Protein AF-A0A9E4DCR0-F1 (afdb_monomer)

Solvent-accessible surface area (backbone atoms only — not comparable to full-atom values): 11130 Å² total; per-residue (Å²): 108,74,69,53,56,58,44,36,43,51,36,54,47,53,45,61,74,48,55,94,48,76,56,38,44,81,80,61,53,73,69,43,69,50,67,50,37,54,48,69,63,32,38,56,66,56,48,51,54,53,55,66,67,37,61,77,51,40,80,82,61,52,89,52,90,54,54,65,38,50,84,73,68,39,53,79,90,33,20,63,41,30,42,26,55,67,48,41,76,75,50,41,88,43,22,62,18,63,84,35,18,71,53,14,17,38,61,34,41,76,52,12,44,76,76,74,32,94,42,26,34,48,52,72,66,55,56,53,48,52,52,51,51,52,53,33,56,64,43,31,94,66,27,43,69,77,45,76,52,74,48,81,71,47,67,57,40,53,72,40,34,42,39,35,41,36,31,28,72,41,77,48,70,49,99,86,71,42,44,31,38,31,29,50,33,43,30,23,41,87,87,65,51,66,25,33,41,33,45,38,32,35,35,29,42,71,131

Structure (mmCIF, N/CA/C/O backbone):
data_AF-A0A9E4DCR0-F1
#
_entry.id   AF-A0A9E4DCR0-F1
#
loop_
_atom_site.group_PDB
_atom_site.id
_atom_site.type_symbol
_atom_site.label_atom_id
_atom_site.label_alt_id
_atom_site.label_comp_id
_atom_site.label_asym_id
_atom_site.label_entity_id
_atom_site.label_seq_id
_atom_site.pdbx_PDB_ins_code
_atom_site.Cartn_x
_atom_site.Cartn_y
_atom_site.Cartn_z
_atom_site.occupancy
_atom_site.B_iso_or_equiv
_atom_site.auth_seq_id
_atom_site.auth_comp_id
_atom_site.auth_asym_id
_atom_site.auth_atom_id
_atom_site.pdbx_PDB_model_num
ATOM 1 N N . LEU A 1 1 ? -11.503 13.297 -11.893 1.00 80.00 1 LEU A N 1
ATOM 2 C CA . LEU A 1 1 ? -10.451 13.925 -11.050 1.00 80.00 1 LEU A CA 1
ATOM 3 C C . LEU A 1 1 ? -11.037 14.633 -9.831 1.00 80.00 1 LEU A C 1
ATOM 5 O O . LEU A 1 1 ? -10.714 14.218 -8.734 1.00 80.00 1 LEU A O 1
ATOM 9 N N . LYS A 1 2 ? -11.931 15.622 -9.984 1.00 85.81 2 LYS A N 1
ATOM 10 C CA . LYS A 1 2 ? -12.511 16.373 -8.847 1.00 85.81 2 LYS A CA 1
ATOM 11 C C . LYS A 1 2 ? -13.186 15.484 -7.785 1.00 85.81 2 LYS A C 1
ATOM 13 O O . LYS A 1 2 ? -12.949 15.666 -6.602 1.00 85.81 2 LYS A O 1
ATOM 18 N 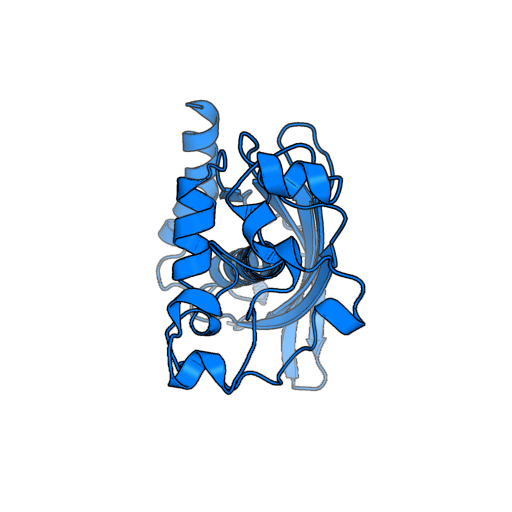N . GLU A 1 3 ? -13.934 14.469 -8.217 1.00 86.19 3 GLU A N 1
ATOM 19 C CA . GLU A 1 3 ? -14.540 13.469 -7.320 1.00 86.19 3 GLU A CA 1
ATOM 20 C C . GLU A 1 3 ? -13.507 12.610 -6.573 1.00 86.19 3 GLU A C 1
ATOM 22 O O . GLU A 1 3 ? -13.748 12.205 -5.439 1.00 86.19 3 GLU A O 1
ATOM 27 N N . LEU A 1 4 ? -12.342 12.343 -7.181 1.00 89.44 4 LEU A N 1
ATOM 28 C CA . LEU A 1 4 ? -11.274 11.591 -6.516 1.00 89.44 4 LEU A CA 1
ATOM 29 C C . LEU A 1 4 ? -10.667 12.404 -5.376 1.00 89.44 4 LEU A C 1
ATOM 31 O O . LEU A 1 4 ? -10.362 11.830 -4.341 1.00 89.44 4 LEU A O 1
ATOM 35 N N . GLU A 1 5 ? -10.523 13.720 -5.542 1.00 90.06 5 GLU A N 1
ATOM 36 C CA . GLU A 1 5 ? -10.000 14.589 -4.481 1.00 90.06 5 GLU A CA 1
ATOM 37 C C . GLU A 1 5 ? -10.910 14.590 -3.248 1.00 90.06 5 GLU A C 1
ATOM 39 O O . GLU A 1 5 ? -10.422 14.482 -2.126 1.00 90.06 5 GLU A O 1
ATOM 44 N N . SER A 1 6 ? -12.233 14.602 -3.441 1.00 89.81 6 SER A N 1
ATOM 45 C CA . SER A 1 6 ? -13.181 14.450 -2.331 1.00 89.81 6 SER A CA 1
ATOM 46 C C . SER A 1 6 ? -13.027 13.100 -1.624 1.00 89.81 6 SER A C 1
ATOM 48 O O . SER A 1 6 ? -12.926 13.075 -0.401 1.00 89.81 6 SER A O 1
ATOM 50 N N . LYS A 1 7 ? -12.920 11.995 -2.375 1.00 89.62 7 LYS A N 1
ATOM 51 C CA . LYS A 1 7 ? -12.734 10.651 -1.796 1.00 89.62 7 LYS A CA 1
ATOM 52 C C . LYS A 1 7 ? -11.402 10.496 -1.063 1.00 89.62 7 LYS A C 1
ATOM 54 O O . LYS A 1 7 ? -11.350 9.892 -0.001 1.00 89.62 7 LYS A O 1
ATOM 59 N N . LYS A 1 8 ? -10.313 11.064 -1.593 1.00 93.81 8 LYS A N 1
ATOM 60 C CA . LYS A 1 8 ? -9.005 11.076 -0.913 1.00 93.81 8 LYS A CA 1
ATOM 61 C C . LYS A 1 8 ? -9.093 11.725 0.463 1.00 93.81 8 LYS A C 1
ATOM 63 O O . LYS A 1 8 ? -8.440 11.268 1.399 1.00 93.81 8 LYS A O 1
ATOM 68 N N . TYR A 1 9 ? -9.892 12.783 0.575 1.00 94.62 9 TYR A N 1
ATOM 69 C CA . TYR A 1 9 ? -10.048 13.501 1.827 1.00 94.62 9 TYR A CA 1
ATOM 70 C C . TYR A 1 9 ? -10.807 12.700 2.891 1.00 94.62 9 TYR A C 1
ATOM 72 O O . TYR A 1 9 ? -10.563 12.935 4.064 1.00 94.62 9 TYR A O 1
ATOM 80 N N . GLU A 1 10 ? -11.658 11.729 2.542 1.00 92.94 10 GLU A N 1
ATOM 81 C CA . GLU A 1 10 ? -12.426 10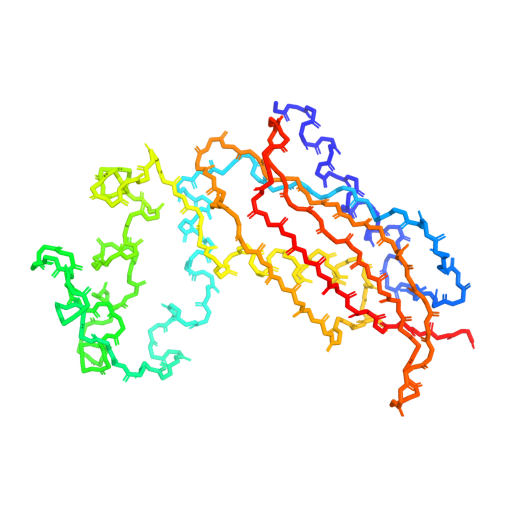.944 3.528 1.00 92.94 10 GLU A CA 1
ATOM 82 C C . GLU A 1 10 ? -11.517 10.209 4.523 1.00 92.94 10 GLU A C 1
ATOM 84 O O . GLU A 1 10 ? -11.689 10.329 5.737 1.00 92.94 10 GLU A O 1
ATOM 89 N N . TYR A 1 11 ? -10.493 9.516 4.022 1.00 96.75 11 TYR A N 1
ATOM 90 C CA . TYR A 1 11 ? -9.523 8.829 4.875 1.00 96.75 11 TYR A CA 1
ATOM 91 C C . TYR A 1 11 ? -8.690 9.810 5.719 1.00 96.75 11 TYR A C 1
ATOM 93 O O . TYR A 1 11 ? -8.452 9.579 6.901 1.00 96.75 11 TYR A O 1
ATOM 101 N N . ILE A 1 12 ? -8.286 10.942 5.132 1.00 96.06 12 ILE A N 1
ATOM 102 C CA . ILE A 1 12 ? -7.530 11.996 5.830 1.00 96.06 12 ILE A CA 1
ATOM 103 C C . ILE A 1 12 ? -8.375 12.635 6.935 1.00 96.06 12 ILE A C 1
ATOM 105 O O . ILE A 1 12 ? -7.894 12.880 8.039 1.00 96.06 12 ILE A O 1
ATOM 109 N N . LYS A 1 13 ? -9.653 12.874 6.653 1.00 96.75 13 LYS A N 1
ATOM 110 C CA . LYS A 1 13 ? -10.613 13.444 7.587 1.00 96.75 13 LYS A CA 1
ATOM 111 C C . LYS A 1 13 ? -10.809 12.536 8.799 1.00 96.75 13 LYS A C 1
ATOM 113 O O . LYS A 1 13 ? -10.760 13.048 9.909 1.00 96.75 13 LYS A O 1
ATOM 118 N N . MET A 1 14 ? -10.925 11.219 8.606 1.00 96.44 14 MET A N 1
ATOM 119 C CA . MET A 1 14 ? -10.981 10.262 9.720 1.00 96.44 14 MET A CA 1
ATOM 120 C C . MET A 1 14 ? -9.753 10.376 10.634 1.00 96.44 14 MET A C 1
ATOM 122 O O . MET A 1 14 ? -9.905 10.395 11.855 1.00 96.44 14 MET A O 1
ATOM 126 N N . MET A 1 15 ? -8.550 10.523 10.066 1.00 95.69 15 MET A N 1
ATOM 127 C CA . MET A 1 15 ? -7.340 10.728 10.873 1.00 95.69 15 MET A CA 1
ATOM 128 C C . MET A 1 15 ? -7.395 12.047 11.658 1.00 95.69 15 MET A C 1
ATOM 130 O O . MET A 1 15 ? -7.036 12.074 12.830 1.00 95.69 15 MET A O 1
ATOM 134 N N . HIS A 1 16 ? -7.888 13.136 11.057 1.00 96.88 16 HIS A N 1
ATOM 135 C CA . HIS A 1 16 ? -8.067 14.410 11.763 1.00 96.88 16 HIS A CA 1
ATOM 136 C C . HIS A 1 16 ? -9.123 14.349 12.872 1.00 96.88 16 HIS A C 1
ATOM 138 O O . HIS A 1 16 ? -8.930 14.957 13.920 1.00 96.88 16 HIS A O 1
ATOM 144 N N . GLU A 1 17 ? -10.230 13.645 12.641 1.00 97.50 17 GLU A N 1
ATOM 145 C CA . GLU A 1 17 ? -11.309 13.484 13.618 1.00 97.50 17 GLU A CA 1
ATOM 146 C C . GLU A 1 17 ? -10.866 12.638 14.816 1.00 97.50 17 GLU A C 1
ATOM 148 O O . GLU A 1 17 ? -11.218 12.963 15.949 1.00 97.50 17 GLU A O 1
ATOM 153 N N . LEU A 1 18 ? -10.054 11.598 14.587 1.00 96.94 18 LEU A N 1
ATOM 154 C CA . LEU A 1 18 ? -9.411 10.848 15.667 1.00 96.94 18 LEU A CA 1
ATOM 155 C C . LEU A 1 18 ? -8.347 11.696 16.386 1.00 96.94 18 LEU A C 1
ATOM 157 O O . LEU A 1 18 ? -8.221 11.626 17.611 1.00 96.94 18 LEU A O 1
ATOM 161 N N . GLY A 1 19 ? -7.580 12.490 15.633 1.00 96.44 19 GLY A N 1
ATOM 162 C CA . GLY A 1 19 ? -6.432 13.241 16.134 1.00 96.44 19 GLY A CA 1
ATOM 163 C C . GLY A 1 19 ? -5.405 12.314 16.792 1.00 96.44 19 GLY A C 1
ATOM 164 O O . GLY A 1 19 ? -5.122 11.231 16.291 1.00 96.44 19 GLY A O 1
ATOM 165 N N . HIS A 1 20 ? -4.902 12.714 17.962 1.00 96.69 20 HIS A N 1
ATOM 166 C CA . HIS A 1 20 ? -4.055 11.872 18.825 1.00 96.69 20 HIS A CA 1
ATOM 167 C C . HIS A 1 20 ? -4.874 10.984 19.783 1.00 96.69 20 HIS A C 1
ATOM 169 O O . HIS A 1 20 ? -4.353 10.457 20.771 1.00 96.69 20 HIS A O 1
ATOM 175 N N . GLY A 1 21 ? -6.186 10.877 19.551 1.00 97.50 21 GLY A N 1
ATOM 176 C CA . GLY A 1 21 ? -7.091 10.053 20.334 1.00 97.50 21 GLY A CA 1
ATOM 177 C C . GLY A 1 21 ? -6.829 8.559 20.151 1.00 97.50 21 GLY A C 1
ATOM 178 O O . GLY A 1 21 ? -6.189 8.110 19.201 1.00 97.50 21 GLY A O 1
ATOM 179 N N . LYS A 1 22 ? -7.355 7.765 21.084 1.00 97.94 22 LYS A N 1
ATOM 180 C CA . LYS A 1 22 ? -7.292 6.303 21.026 1.00 97.94 22 LYS A CA 1
ATOM 181 C C . LYS A 1 22 ? -8.528 5.772 20.321 1.00 97.94 22 LYS A C 1
ATOM 183 O O . LYS A 1 22 ? -9.645 6.111 20.708 1.00 97.94 22 LYS A O 1
ATOM 188 N N . ARG A 1 23 ? -8.332 4.883 19.351 1.00 97.44 23 ARG A N 1
ATOM 189 C CA . ARG A 1 23 ? -9.402 3.993 18.906 1.00 97.44 23 ARG A CA 1
ATOM 190 C C . ARG A 1 23 ? -9.404 2.775 19.801 1.00 97.44 23 ARG A C 1
ATOM 192 O O . ARG A 1 23 ? -8.476 1.976 19.743 1.00 97.44 23 ARG A O 1
ATOM 199 N N . TYR A 1 24 ? -10.426 2.666 20.633 1.00 98.31 24 TYR A N 1
ATOM 200 C CA . TYR A 1 24 ? -10.533 1.550 21.552 1.00 98.31 24 TYR A CA 1
ATOM 201 C C . TYR A 1 24 ? -11.046 0.312 20.834 1.00 98.31 24 TYR A C 1
ATOM 203 O O . TYR A 1 24 ? -12.002 0.385 20.064 1.00 98.31 24 TYR A O 1
ATOM 211 N N . TRP A 1 25 ? -10.432 -0.830 21.130 1.00 98.62 25 TRP A N 1
ATOM 212 C CA . TRP A 1 25 ? -10.899 -2.139 20.701 1.00 98.62 25 TRP A CA 1
ATOM 213 C C . TRP A 1 25 ? -12.373 -2.311 21.056 1.00 98.62 25 TRP A C 1
ATOM 215 O O . TRP A 1 25 ? -13.144 -2.737 20.208 1.00 98.62 25 TRP A O 1
ATOM 225 N N . ASP A 1 26 ? -12.789 -1.900 22.257 1.00 98.00 26 ASP A N 1
ATOM 226 C CA . ASP A 1 26 ? -14.166 -1.977 22.765 1.00 98.00 26 ASP A CA 1
ATOM 227 C C . ASP A 1 26 ? -15.208 -1.330 21.840 1.00 98.00 26 ASP A C 1
ATOM 229 O O . ASP A 1 26 ? -16.312 -1.855 21.719 1.00 98.00 26 ASP A O 1
ATOM 233 N N . ASP A 1 27 ? -14.833 -0.256 21.139 1.00 97.25 27 ASP A N 1
ATOM 234 C CA . ASP A 1 27 ? -15.737 0.540 20.303 1.00 97.25 27 ASP A CA 1
ATOM 235 C C . ASP A 1 27 ? -15.845 0.004 18.856 1.00 97.25 27 ASP A C 1
ATOM 237 O O . ASP A 1 27 ? -16.693 0.464 18.093 1.00 97.25 27 ASP A 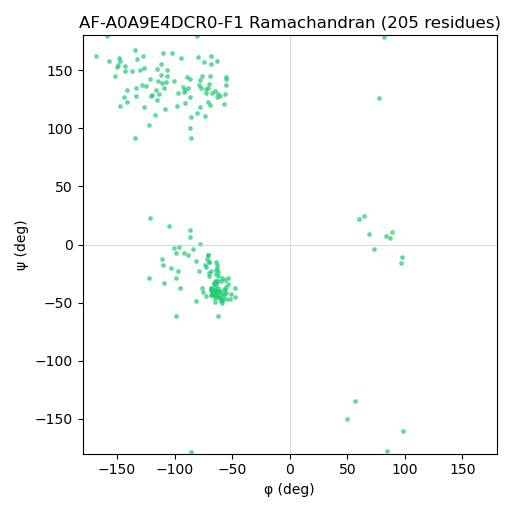O 1
ATOM 241 N N . VAL A 1 28 ? -15.002 -0.964 18.469 1.00 98.06 28 VAL A N 1
ATOM 242 C CA . VAL A 1 28 ? -14.985 -1.570 17.124 1.00 98.06 28 VAL A CA 1
ATOM 243 C C . VAL A 1 28 ? -15.862 -2.820 17.070 1.00 98.06 28 VAL A C 1
ATOM 245 O O . VAL A 1 28 ? -15.767 -3.695 17.938 1.00 98.06 28 VAL A O 1
ATOM 248 N N . ASN A 1 29 ? -16.659 -2.951 16.011 1.00 98.38 29 ASN A N 1
ATOM 249 C CA . ASN A 1 29 ? -17.561 -4.075 15.779 1.00 98.38 29 ASN A CA 1
ATOM 250 C C . ASN A 1 29 ? -17.163 -4.883 14.538 1.00 98.38 29 ASN A C 1
ATOM 252 O O . ASN A 1 29 ? -16.608 -4.367 13.569 1.00 98.38 29 ASN A O 1
ATOM 256 N N . ILE A 1 30 ? -17.487 -6.178 14.553 1.00 98.75 30 ILE A N 1
ATOM 257 C CA . ILE A 1 30 ? -17.419 -7.008 13.345 1.00 98.75 30 ILE A CA 1
ATOM 258 C C . ILE A 1 30 ? -18.448 -6.476 12.342 1.00 98.75 30 ILE A C 1
ATOM 260 O O . ILE A 1 30 ? -19.607 -6.262 12.693 1.00 98.75 30 ILE A O 1
ATOM 264 N N . GLY A 1 31 ? -18.020 -6.289 11.097 1.00 98.69 31 GLY A N 1
ATOM 265 C CA . GLY A 1 31 ? -18.792 -5.670 10.024 1.00 98.69 31 GLY A CA 1
ATOM 266 C C . GLY A 1 31 ? -18.482 -4.189 9.807 1.00 98.69 31 GLY A C 1
ATOM 267 O O . GLY A 1 31 ? -18.896 -3.655 8.781 1.00 98.69 31 GLY A O 1
ATOM 268 N N . ASP A 1 32 ? -17.733 -3.538 10.705 1.00 98.62 32 ASP A N 1
ATOM 269 C CA . ASP A 1 32 ? -17.329 -2.144 10.510 1.00 98.62 32 ASP A CA 1
ATOM 270 C C . ASP A 1 32 ? -16.451 -2.006 9.260 1.00 98.62 32 ASP A C 1
ATOM 272 O O . ASP A 1 32 ? -15.461 -2.723 9.078 1.00 98.62 32 ASP A O 1
ATOM 276 N N . GLU A 1 33 ? -16.806 -1.056 8.398 1.00 98.25 33 GLU A N 1
ATOM 277 C CA . GLU A 1 33 ? -16.033 -0.709 7.210 1.00 98.25 33 GLU A CA 1
ATOM 278 C C . GLU A 1 33 ? -15.029 0.400 7.534 1.00 98.25 33 GLU A C 1
ATOM 280 O O . GLU A 1 33 ? -15.358 1.430 8.130 1.00 98.25 33 GLU A O 1
ATOM 285 N N . LEU A 1 34 ? -13.782 0.210 7.109 1.00 97.56 34 LEU A N 1
ATOM 286 C CA . LEU A 1 34 ? -12.768 1.253 7.168 1.00 97.56 34 LEU A CA 1
ATOM 287 C C . LEU A 1 34 ? -13.021 2.271 6.041 1.00 97.56 34 LEU A C 1
ATOM 289 O O . LEU A 1 34 ? -13.394 1.871 4.933 1.00 97.56 34 LEU A O 1
ATOM 293 N N . PRO A 1 35 ? -12.758 3.577 6.258 1.00 96.50 35 PRO A N 1
ATOM 294 C CA . PRO A 1 35 ? -12.911 4.580 5.209 1.00 96.50 35 PRO A CA 1
ATOM 295 C C . PRO A 1 35 ? -12.109 4.228 3.958 1.00 96.50 35 PRO A C 1
ATOM 297 O O . PRO A 1 35 ? -10.986 3.718 4.042 1.00 96.50 35 PRO A O 1
ATOM 300 N N . VAL A 1 36 ? -12.659 4.539 2.787 1.00 96.94 36 VAL A N 1
ATOM 301 C CA . VAL A 1 36 ? -11.975 4.293 1.517 1.00 96.94 36 VAL A CA 1
ATOM 302 C C . VAL A 1 36 ? -10.765 5.212 1.411 1.00 96.94 36 VAL A C 1
ATOM 304 O O . VAL A 1 36 ? -10.877 6.427 1.569 1.00 96.94 36 VAL A O 1
ATOM 307 N N . ARG A 1 37 ? -9.602 4.651 1.073 1.00 97.69 37 ARG A N 1
ATOM 308 C CA . ARG A 1 37 ? -8.423 5.445 0.715 1.00 97.69 37 ARG A CA 1
ATOM 309 C C . ARG A 1 37 ? -8.128 5.317 -0.767 1.00 97.69 37 ARG A C 1
ATOM 311 O O . ARG A 1 37 ? -8.119 4.219 -1.320 1.00 97.69 37 ARG A O 1
ATOM 318 N N . VAL A 1 38 ? -7.849 6.452 -1.398 1.00 97.56 38 VAL A N 1
ATOM 319 C CA . VAL A 1 38 ? -7.519 6.531 -2.823 1.00 97.56 38 VAL A CA 1
ATOM 320 C C . VAL A 1 38 ? -6.090 7.037 -3.001 1.00 97.56 38 VAL A C 1
ATOM 322 O O . VAL A 1 38 ? -5.709 8.035 -2.392 1.00 97.56 38 VAL A O 1
ATOM 325 N N . ILE A 1 39 ? -5.306 6.379 -3.854 1.00 95.75 39 ILE A N 1
ATOM 326 C CA . ILE A 1 39 ? -3.973 6.833 -4.285 1.00 95.75 39 ILE A CA 1
ATOM 327 C C . ILE A 1 39 ? -3.977 6.985 -5.809 1.00 95.75 39 ILE A C 1
ATOM 329 O O . ILE A 1 39 ? -4.604 6.204 -6.523 1.00 95.75 39 ILE A O 1
ATOM 333 N N . GLY A 1 40 ? -3.285 8.008 -6.309 1.00 93.81 40 GLY A N 1
ATOM 334 C CA . GLY A 1 40 ? -3.200 8.317 -7.735 1.00 93.81 40 GLY A CA 1
ATOM 335 C C . GLY A 1 40 ? -4.172 9.422 -8.194 1.00 93.81 40 GLY A C 1
ATOM 336 O O . GLY A 1 40 ? -4.629 10.215 -7.367 1.00 93.81 40 GLY A O 1
ATOM 337 N N . PRO A 1 41 ? -4.492 9.529 -9.498 1.00 95.81 41 PRO A N 1
ATOM 338 C CA . PRO A 1 41 ? -4.032 8.644 -10.563 1.00 95.81 41 PRO A CA 1
ATOM 339 C C . PRO A 1 41 ? -2.509 8.547 -10.635 1.00 95.81 41 PRO A C 1
ATOM 341 O O . PRO A 1 41 ? -1.808 9.547 -10.474 1.00 95.81 41 PRO A O 1
ATOM 344 N N . HIS A 1 42 ? -2.001 7.336 -10.827 1.00 96.38 42 HIS A N 1
ATOM 345 C CA . HIS A 1 42 ? -0.570 7.070 -10.847 1.00 96.38 42 HIS A CA 1
ATOM 346 C C . HIS A 1 42 ? 0.065 7.678 -12.089 1.00 96.38 42 HIS A C 1
ATOM 348 O O . HIS A 1 42 ? -0.505 7.673 -13.179 1.00 96.38 42 HIS A O 1
ATOM 354 N N . SER A 1 43 ? 1.284 8.163 -11.949 1.00 96.44 43 SER A N 1
ATOM 355 C CA . SER A 1 43 ? 2.098 8.678 -13.041 1.00 96.44 43 SER A CA 1
ATOM 356 C C . SER A 1 43 ? 3.510 8.122 -12.920 1.00 96.44 43 SER A C 1
ATOM 358 O O . SER A 1 43 ? 3.890 7.599 -11.876 1.00 96.44 43 SER A O 1
ATOM 360 N N . ILE A 1 44 ? 4.317 8.271 -13.969 1.00 95.88 44 ILE A N 1
ATOM 361 C CA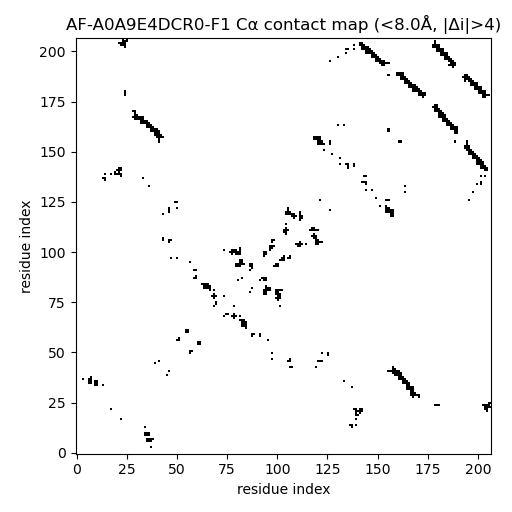 . ILE A 1 44 ? 5.746 7.942 -13.881 1.00 95.88 44 ILE A CA 1
ATOM 362 C C . ILE A 1 44 ? 6.393 8.736 -12.736 1.00 95.88 44 ILE A C 1
ATOM 364 O O . ILE A 1 44 ? 7.179 8.179 -11.981 1.00 95.88 44 ILE A O 1
ATOM 368 N N . ALA A 1 45 ? 6.000 10.002 -12.548 1.00 95.94 45 ALA A N 1
ATOM 369 C CA . ALA A 1 45 ? 6.500 10.832 -11.458 1.00 95.94 45 ALA A CA 1
ATOM 370 C C . ALA A 1 45 ? 6.111 10.287 -10.075 1.00 95.94 45 ALA A C 1
ATOM 372 O O . ALA A 1 45 ? 6.959 10.243 -9.193 1.00 95.94 45 ALA A O 1
ATOM 373 N N . SER A 1 46 ? 4.865 9.840 -9.871 1.00 94.69 46 SER A N 1
ATOM 374 C CA . SER A 1 46 ? 4.464 9.284 -8.570 1.00 94.69 46 SER A CA 1
ATOM 375 C C . SER A 1 46 ? 5.204 7.984 -8.258 1.00 94.69 46 SER A C 1
ATOM 377 O O . SER A 1 46 ? 5.698 7.827 -7.148 1.00 94.69 46 SER A O 1
ATOM 379 N N . LEU A 1 47 ? 5.338 7.091 -9.245 1.00 94.56 47 LEU A N 1
ATOM 380 C CA . LEU A 1 47 ? 6.043 5.819 -9.073 1.00 94.56 47 LEU A CA 1
ATOM 381 C C . LEU A 1 47 ? 7.553 6.015 -8.871 1.00 94.56 47 LEU A C 1
ATOM 383 O O . LEU A 1 47 ? 8.148 5.334 -8.042 1.00 94.56 47 LEU A O 1
ATOM 387 N N . ALA A 1 48 ? 8.169 6.963 -9.583 1.00 94.31 48 ALA A N 1
ATOM 388 C CA . ALA A 1 48 ? 9.580 7.301 -9.404 1.00 94.31 48 ALA A CA 1
ATOM 389 C C . ALA A 1 48 ? 9.851 7.900 -8.017 1.00 94.31 48 ALA A C 1
ATOM 391 O O . ALA A 1 48 ? 10.795 7.482 -7.349 1.00 94.31 48 ALA A O 1
ATOM 392 N N . THR A 1 49 ? 9.017 8.849 -7.572 1.00 93.44 49 THR A N 1
ATOM 393 C CA . THR A 1 49 ? 9.125 9.451 -6.234 1.00 93.44 49 THR A CA 1
ATOM 394 C C . THR A 1 49 ? 9.022 8.388 -5.149 1.00 93.44 49 THR A C 1
ATOM 396 O O . THR A 1 49 ? 9.814 8.387 -4.213 1.00 93.44 49 THR A O 1
ATOM 399 N N . GLU A 1 50 ? 8.078 7.462 -5.286 1.00 91.88 50 GLU A N 1
ATOM 400 C CA . GLU A 1 50 ? 7.901 6.396 -4.311 1.00 91.88 50 GLU A CA 1
ATOM 401 C C . GLU A 1 50 ? 9.065 5.405 -4.300 1.00 91.88 50 GLU A C 1
ATOM 403 O O . GLU A 1 50 ? 9.563 5.070 -3.228 1.00 91.88 50 GLU A O 1
ATOM 408 N N . TRP A 1 51 ? 9.557 4.990 -5.472 1.00 91.88 51 TRP A N 1
ATOM 409 C CA . TRP A 1 51 ? 10.734 4.126 -5.554 1.00 91.88 51 TRP A CA 1
ATOM 410 C C . TRP A 1 51 ? 11.927 4.734 -4.819 1.00 91.88 51 TRP A C 1
ATOM 412 O O . TRP A 1 51 ? 12.552 4.075 -3.996 1.00 91.88 51 TRP A O 1
ATOM 422 N N . ARG A 1 52 ? 12.185 6.024 -5.058 1.00 90.81 52 ARG A N 1
ATOM 423 C CA . ARG A 1 52 ? 13.294 6.770 -4.449 1.00 90.81 52 ARG A CA 1
ATOM 424 C C . ARG A 1 52 ? 13.125 7.032 -2.952 1.00 90.81 52 ARG A C 1
ATOM 426 O O . ARG A 1 52 ? 14.100 7.399 -2.304 1.00 90.81 52 ARG A O 1
ATOM 433 N N . ALA A 1 53 ? 11.925 6.858 -2.401 1.00 91.19 53 ALA A N 1
ATOM 434 C CA . ALA A 1 53 ? 11.673 7.017 -0.971 1.00 91.19 53 ALA A CA 1
ATOM 435 C C . ALA A 1 53 ? 12.062 5.771 -0.154 1.00 91.19 53 ALA A C 1
ATOM 437 O O . ALA A 1 53 ? 12.163 5.846 1.071 1.00 91.19 53 ALA A O 1
ATOM 438 N N . TYR A 1 54 ? 12.292 4.623 -0.798 1.00 90.81 54 TYR A N 1
ATOM 439 C CA . TYR A 1 54 ? 12.676 3.408 -0.091 1.00 90.81 54 TYR A CA 1
ATOM 440 C C . TYR A 1 54 ? 14.108 3.460 0.425 1.00 90.81 54 TYR A C 1
ATOM 442 O O . TYR A 1 54 ? 15.042 3.713 -0.335 1.00 90.81 54 TYR A O 1
ATOM 450 N N . LEU A 1 55 ? 14.294 3.062 1.689 1.00 89.31 55 LEU A N 1
ATOM 451 C CA . LEU A 1 55 ? 15.619 2.930 2.304 1.00 89.31 55 LEU A CA 1
ATOM 452 C C . LEU A 1 55 ? 16.550 2.009 1.505 1.00 89.31 55 LEU A C 1
ATOM 454 O O . LEU A 1 55 ? 17.732 2.306 1.381 1.00 89.31 55 LEU A O 1
ATOM 458 N N . PHE A 1 56 ? 16.021 0.938 0.903 1.00 86.38 56 PHE A N 1
ATOM 459 C CA . PHE A 1 56 ? 16.824 0.032 0.077 1.00 86.38 56 PHE A CA 1
ATOM 460 C C . PHE A 1 56 ? 17.263 0.643 -1.260 1.00 86.38 56 PHE A C 1
ATOM 462 O O . PHE A 1 56 ? 18.055 0.031 -1.961 1.00 86.38 56 PHE A O 1
ATOM 469 N N . THR A 1 57 ? 16.764 1.815 -1.659 1.00 87.50 57 THR A N 1
ATOM 470 C CA . THR A 1 57 ? 17.240 2.534 -2.859 1.00 87.50 57 THR A CA 1
ATOM 471 C C . THR A 1 57 ? 18.233 3.644 -2.527 1.00 87.50 57 THR A C 1
ATOM 473 O O . THR A 1 57 ? 18.843 4.213 -3.432 1.00 87.50 57 THR A O 1
ATOM 476 N N . ILE A 1 58 ? 18.433 3.931 -1.237 1.00 88.12 58 ILE A N 1
ATOM 477 C CA . ILE A 1 58 ? 19.502 4.810 -0.770 1.00 88.12 58 ILE A CA 1
ATOM 478 C C . ILE A 1 58 ? 20.821 4.057 -0.927 1.00 88.12 58 ILE A C 1
ATOM 480 O O . ILE A 1 58 ? 20.950 2.910 -0.496 1.00 88.12 58 ILE A O 1
ATOM 484 N N . TRP A 1 59 ? 21.806 4.703 -1.545 1.00 88.69 59 TRP A N 1
ATOM 485 C CA . TRP A 1 59 ? 23.107 4.102 -1.829 1.00 88.69 59 TRP A CA 1
ATOM 486 C C . TRP A 1 59 ? 23.785 3.602 -0.552 1.00 88.69 59 TRP A C 1
ATOM 488 O O . TRP A 1 59 ? 24.002 4.368 0.387 1.00 88.69 59 TRP A O 1
ATOM 498 N N . GLY A 1 60 ? 24.085 2.301 -0.509 1.00 86.44 60 GLY A N 1
ATOM 499 C CA . GLY A 1 60 ? 24.666 1.645 0.665 1.00 86.44 60 GLY A CA 1
ATOM 500 C C . GLY A 1 60 ? 23.729 1.536 1.878 1.00 86.44 60 GLY A C 1
ATOM 501 O O . GLY A 1 60 ? 24.179 1.150 2.954 1.00 86.44 60 GLY A O 1
ATOM 502 N N . GLY A 1 61 ? 22.438 1.860 1.734 1.00 88.69 61 GLY A N 1
ATOM 503 C CA . GLY A 1 61 ? 21.454 1.838 2.822 1.00 88.69 61 GLY A CA 1
ATOM 504 C C . GLY A 1 61 ? 21.015 0.434 3.248 1.00 88.69 61 GLY A C 1
ATOM 505 O O . GLY A 1 61 ? 20.476 0.260 4.341 1.00 88.69 61 GLY A O 1
ATOM 506 N N . THR A 1 62 ? 21.254 -0.580 2.414 1.00 87.00 62 THR A N 1
ATOM 507 C CA . THR A 1 62 ? 20.905 -1.979 2.693 1.00 87.00 62 THR A CA 1
ATOM 508 C C . THR A 1 62 ? 21.953 -2.939 2.156 1.00 87.00 62 THR A C 1
ATOM 510 O O . THR A 1 62 ? 22.606 -2.660 1.158 1.00 87.00 62 THR A O 1
ATOM 513 N N . HIS A 1 63 ? 22.068 -4.112 2.776 1.00 85.94 63 HIS A N 1
ATOM 514 C CA . HIS A 1 63 ? 22.873 -5.201 2.233 1.00 85.94 63 HIS A CA 1
ATOM 515 C C . HIS A 1 63 ? 22.202 -5.804 0.989 1.00 85.94 63 HIS A C 1
ATOM 517 O O . HIS A 1 63 ? 21.072 -6.290 1.071 1.00 85.94 63 HIS A O 1
ATOM 523 N N . ARG A 1 64 ? 22.903 -5.808 -0.150 1.00 85.56 64 ARG A N 1
ATOM 524 C CA . ARG A 1 64 ? 22.463 -6.506 -1.365 1.00 85.56 64 ARG A CA 1
ATOM 525 C C . ARG A 1 64 ? 22.916 -7.963 -1.328 1.00 85.56 64 ARG A C 1
ATOM 527 O O . ARG A 1 64 ? 24.116 -8.202 -1.191 1.00 85.56 64 ARG A O 1
ATOM 534 N N . PRO A 1 65 ? 22.004 -8.933 -1.510 1.00 80.88 65 PRO A N 1
ATOM 535 C CA . PRO A 1 65 ? 22.374 -10.346 -1.496 1.00 80.88 65 PRO A CA 1
ATOM 536 C C . PRO A 1 65 ? 23.201 -10.765 -2.724 1.00 80.88 65 PRO A C 1
ATOM 538 O O . PRO A 1 65 ? 23.811 -11.829 -2.698 1.00 80.88 65 PRO A O 1
ATOM 541 N N . GLY A 1 66 ? 23.239 -9.939 -3.780 1.00 86.06 66 GLY A N 1
ATOM 542 C CA . GLY A 1 66 ? 23.774 -10.317 -5.085 1.00 86.06 66 GLY A CA 1
ATOM 543 C C . GLY A 1 66 ? 22.785 -11.183 -5.854 1.00 86.06 66 GLY A C 1
ATOM 544 O O . GLY A 1 66 ? 22.308 -12.200 -5.355 1.00 86.06 66 GLY A O 1
ATOM 545 N N . MET A 1 67 ? 22.457 -10.770 -7.075 1.00 84.81 67 MET A N 1
ATOM 546 C CA . MET A 1 67 ? 21.619 -11.551 -7.981 1.00 84.81 67 MET A CA 1
ATOM 547 C C . MET A 1 67 ? 22.246 -11.583 -9.369 1.00 84.81 67 MET A C 1
ATOM 549 O O . MET A 1 67 ? 22.562 -10.545 -9.941 1.00 84.81 67 MET A O 1
ATOM 553 N N . ASP A 1 68 ? 22.407 -12.789 -9.911 1.00 87.81 68 ASP A N 1
ATOM 554 C CA . ASP A 1 68 ? 22.822 -12.979 -11.297 1.00 87.81 68 ASP A CA 1
ATOM 555 C C . ASP A 1 68 ? 21.584 -12.930 -12.198 1.00 87.81 68 ASP A C 1
ATOM 557 O O . ASP A 1 68 ? 20.901 -13.931 -12.428 1.00 87.81 68 ASP A O 1
ATOM 561 N N . MET A 1 69 ? 21.266 -11.730 -12.684 1.00 88.81 69 MET A N 1
ATOM 562 C CA . MET A 1 69 ? 20.091 -11.509 -13.528 1.00 88.81 69 MET A CA 1
ATOM 563 C C . MET A 1 69 ? 20.180 -12.284 -14.851 1.00 88.81 69 MET A C 1
ATOM 565 O O . MET A 1 69 ? 19.159 -12.751 -15.357 1.00 88.81 69 MET A O 1
ATOM 569 N N . ALA A 1 70 ? 21.382 -12.494 -15.396 1.00 89.94 70 ALA A N 1
ATOM 570 C CA . ALA A 1 70 ? 21.553 -13.289 -16.608 1.00 89.94 70 ALA A CA 1
ATOM 571 C C . ALA A 1 70 ? 21.225 -14.769 -16.350 1.00 89.94 70 ALA A C 1
ATOM 573 O O . ALA A 1 70 ? 20.528 -15.392 -17.155 1.00 89.94 70 ALA A O 1
ATOM 574 N N . ALA A 1 71 ? 21.626 -15.315 -15.196 1.00 91.06 71 ALA A N 1
ATOM 575 C CA . ALA A 1 71 ? 21.256 -16.673 -14.787 1.00 91.06 71 ALA A CA 1
ATOM 576 C C . ALA A 1 71 ? 19.739 -16.852 -14.574 1.00 91.06 71 ALA A C 1
ATOM 578 O O . ALA A 1 71 ? 19.223 -17.955 -14.758 1.00 91.06 71 ALA A O 1
ATOM 579 N N . PHE A 1 72 ? 19.004 -15.778 -14.260 1.00 88.31 72 PHE A N 1
ATOM 580 C CA . PHE A 1 72 ? 17.533 -15.775 -14.228 1.00 88.31 72 PHE A CA 1
ATOM 581 C C . PHE A 1 72 ? 16.873 -15.691 -15.618 1.00 88.31 72 PHE A C 1
ATOM 583 O O . PHE A 1 72 ? 15.646 -15.697 -15.716 1.00 88.31 72 PHE A O 1
ATOM 590 N N . GLY A 1 73 ? 17.660 -15.638 -16.697 1.00 90.25 73 GLY A N 1
ATOM 591 C CA . GLY A 1 73 ? 17.168 -15.608 -18.074 1.00 90.25 73 GLY A CA 1
ATOM 592 C C . GLY A 1 73 ? 16.893 -14.207 -18.618 1.00 90.25 73 GLY A C 1
ATOM 593 O O . GLY A 1 73 ? 16.299 -14.080 -19.691 1.00 90.25 73 GLY A O 1
ATOM 594 N N . PHE A 1 74 ? 17.319 -13.148 -17.920 1.00 90.75 74 PHE A N 1
ATOM 595 C CA . PHE A 1 74 ? 17.284 -11.807 -18.493 1.00 90.75 74 PHE A CA 1
ATOM 596 C C . PHE A 1 74 ? 18.326 -11.679 -19.607 1.00 90.75 74 PHE A C 1
ATOM 598 O O . PHE A 1 74 ? 19.463 -12.131 -19.486 1.00 90.75 74 PHE A O 1
ATOM 605 N N . THR A 1 75 ? 17.939 -11.035 -20.708 1.00 91.25 75 THR A N 1
ATOM 606 C CA . THR A 1 75 ? 18.866 -10.706 -2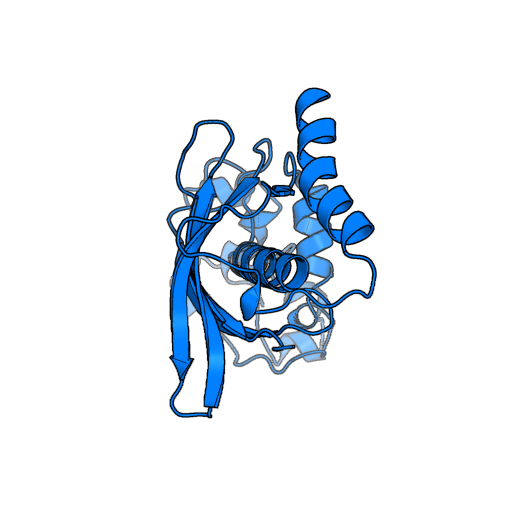1.799 1.00 91.25 75 THR A CA 1
ATOM 607 C C . THR A 1 75 ? 19.945 -9.745 -21.308 1.00 91.25 75 THR A C 1
ATOM 609 O O . THR A 1 75 ? 19.697 -8.991 -20.373 1.00 91.25 75 THR A O 1
ATOM 612 N N . GLU A 1 76 ? 21.092 -9.677 -21.986 1.00 89.94 76 GLU A N 1
ATOM 613 C CA . GLU A 1 76 ? 22.191 -8.748 -21.655 1.00 89.94 76 GLU A CA 1
ATOM 614 C C . GLU A 1 76 ? 21.703 -7.310 -21.421 1.00 89.94 76 GLU A C 1
ATOM 616 O O . GLU A 1 76 ? 22.014 -6.681 -20.414 1.00 89.94 76 GLU A O 1
ATOM 621 N N . GLU A 1 77 ? 20.826 -6.830 -22.303 1.00 88.75 77 GLU A N 1
ATOM 622 C CA . GLU A 1 77 ? 20.227 -5.500 -22.222 1.00 88.75 77 GLU A CA 1
ATOM 623 C C . GLU A 1 77 ? 19.436 -5.264 -20.919 1.00 88.75 77 GLU A C 1
ATOM 625 O O . GLU A 1 77 ? 19.318 -4.122 -20.477 1.00 88.75 77 GLU A O 1
ATOM 630 N N . PHE A 1 78 ? 18.881 -6.322 -20.318 1.00 89.25 78 PHE A N 1
ATOM 631 C CA . PHE A 1 78 ? 18.096 -6.301 -19.084 1.00 89.25 78 PHE A CA 1
ATOM 632 C C . PHE A 1 78 ? 18.894 -6.694 -17.845 1.00 89.25 78 PHE A C 1
ATOM 634 O O . PHE A 1 78 ? 18.528 -6.229 -16.776 1.00 89.25 78 PHE A O 1
ATOM 641 N N . ALA A 1 79 ? 19.929 -7.527 -17.958 1.00 89.69 79 ALA A N 1
ATOM 642 C CA . ALA A 1 79 ? 20.625 -8.080 -16.802 1.00 89.69 79 ALA A CA 1
ATOM 643 C C . ALA A 1 79 ? 21.216 -6.970 -15.915 1.00 89.69 79 ALA A C 1
ATOM 645 O O . ALA A 1 79 ? 20.934 -6.936 -14.719 1.00 89.69 79 ALA A O 1
ATOM 646 N N . GLY A 1 80 ? 21.923 -6.006 -16.521 1.00 89.38 80 GLY A N 1
ATOM 647 C CA . GLY A 1 80 ? 22.461 -4.832 -15.824 1.00 89.38 80 GLY A CA 1
ATOM 648 C C . GLY A 1 80 ? 23.242 -5.180 -14.547 1.00 89.38 80 GLY A C 1
ATOM 649 O O . GLY A 1 80 ? 23.822 -6.255 -14.442 1.00 89.38 80 GLY A O 1
ATOM 650 N N . HIS A 1 81 ? 23.231 -4.261 -13.578 1.00 90.94 81 HIS A N 1
ATOM 651 C CA . HIS A 1 81 ? 23.852 -4.433 -12.255 1.00 90.94 81 HIS A CA 1
ATOM 652 C C . HIS A 1 81 ? 22.834 -4.280 -11.116 1.00 90.94 81 HIS A C 1
ATOM 654 O O . HIS A 1 81 ? 23.182 -3.937 -9.985 1.00 90.94 81 HIS A O 1
ATOM 660 N N . GLU A 1 82 ? 21.549 -4.495 -11.404 1.00 89.94 82 GLU A N 1
ATOM 661 C CA . GLU A 1 82 ? 20.507 -4.381 -10.389 1.00 89.94 82 GLU A CA 1
ATOM 662 C C . GLU A 1 82 ? 20.763 -5.381 -9.251 1.00 89.94 82 GLU A C 1
ATOM 664 O O . GLU A 1 82 ? 20.939 -6.573 -9.489 1.00 89.94 82 GLU A O 1
ATOM 669 N N . ASN A 1 83 ? 20.773 -4.895 -8.005 1.00 88.00 83 ASN A N 1
ATOM 670 C CA . ASN A 1 83 ? 21.132 -5.672 -6.810 1.00 88.00 83 ASN A CA 1
ATOM 671 C C . ASN A 1 83 ? 22.562 -6.270 -6.793 1.00 88.00 83 ASN A C 1
ATOM 673 O O . ASN A 1 83 ? 22.812 -7.204 -6.026 1.00 88.00 83 ASN A O 1
ATOM 677 N N . ASP A 1 84 ? 23.507 -5.731 -7.570 1.00 90.81 84 ASP A N 1
ATOM 678 C CA . ASP A 1 84 ? 24.925 -6.124 -7.547 1.00 90.81 84 ASP A CA 1
ATOM 679 C C . ASP A 1 84 ? 25.689 -5.449 -6.375 1.00 90.81 84 ASP A C 1
ATOM 681 O O . ASP A 1 84 ? 25.877 -4.228 -6.385 1.00 90.81 84 ASP A O 1
ATOM 685 N N . PRO A 1 85 ? 26.167 -6.206 -5.362 1.00 91.62 85 PRO A N 1
ATOM 686 C CA . PRO A 1 85 ? 26.859 -5.658 -4.190 1.00 91.62 85 PRO A CA 1
ATOM 687 C C . PRO A 1 85 ? 28.282 -5.163 -4.474 1.00 91.62 85 PRO A C 1
ATOM 689 O O . PRO A 1 85 ? 28.848 -4.438 -3.652 1.00 91.62 85 PRO A O 1
ATOM 692 N N . VAL A 1 86 ? 28.905 -5.599 -5.574 1.00 92.69 86 VAL A N 1
ATOM 693 C CA . VAL A 1 86 ? 30.230 -5.118 -5.983 1.00 92.69 86 VAL A CA 1
ATOM 694 C C . VAL A 1 86 ? 30.057 -3.791 -6.702 1.00 92.69 86 VAL A C 1
ATOM 696 O O . VAL A 1 86 ? 30.707 -2.816 -6.329 1.00 92.69 86 VAL A O 1
ATOM 699 N N . MET A 1 87 ? 29.126 -3.733 -7.658 1.00 92.62 87 MET A N 1
ATOM 700 C CA . MET A 1 87 ? 28.845 -2.504 -8.395 1.00 92.62 87 MET A CA 1
ATOM 701 C C . MET A 1 87 ? 28.290 -1.402 -7.493 1.00 92.62 87 MET A C 1
ATOM 703 O O . MET A 1 87 ? 28.640 -0.246 -7.675 1.00 92.62 87 MET A O 1
ATOM 707 N N . GLU A 1 88 ? 27.499 -1.726 -6.468 1.00 91.94 88 GLU A N 1
ATOM 708 C CA . GLU A 1 88 ? 26.956 -0.716 -5.547 1.00 91.94 88 GLU A CA 1
ATOM 709 C C . GLU A 1 88 ? 28.053 0.042 -4.777 1.00 91.94 88 GLU A C 1
ATOM 711 O O . GLU A 1 88 ? 27.860 1.201 -4.413 1.00 91.94 88 GLU A O 1
ATOM 716 N N . LYS A 1 89 ? 29.218 -0.583 -4.554 1.00 91.31 89 LYS A N 1
ATOM 717 C CA . LYS A 1 89 ? 30.376 0.065 -3.913 1.00 91.31 89 LYS A CA 1
ATOM 718 C C . LYS A 1 89 ? 31.166 0.969 -4.859 1.00 91.31 89 LYS A C 1
ATOM 720 O O . LYS A 1 89 ? 31.897 1.825 -4.371 1.00 91.31 89 LYS A O 1
ATOM 725 N N . ASP A 1 90 ? 31.057 0.743 -6.165 1.00 94.00 90 ASP A N 1
ATOM 726 C CA . ASP A 1 90 ? 31.767 1.496 -7.202 1.00 94.00 90 ASP A CA 1
ATOM 727 C C . ASP A 1 90 ? 30.857 2.570 -7.818 1.00 94.00 90 ASP A C 1
ATOM 729 O O . ASP A 1 90 ? 31.100 3.766 -7.661 1.00 94.00 90 ASP A O 1
ATOM 733 N N . ASN A 1 91 ? 29.747 2.151 -8.434 1.00 92.25 91 ASN A N 1
ATOM 734 C CA . ASN A 1 91 ? 28.727 3.024 -9.002 1.00 92.25 91 ASN A CA 1
ATOM 735 C C . ASN A 1 91 ? 27.291 2.575 -8.633 1.00 92.25 91 ASN A C 1
ATOM 737 O O . ASN A 1 91 ? 26.657 1.806 -9.369 1.00 92.25 91 ASN A O 1
ATOM 741 N N . PRO A 1 92 ? 26.723 3.098 -7.533 1.00 90.06 92 PRO A N 1
ATOM 742 C CA . PRO A 1 92 ? 25.374 2.751 -7.092 1.00 90.06 92 PRO A CA 1
ATOM 743 C C . PRO A 1 92 ? 24.243 3.302 -7.982 1.00 90.06 92 PRO A C 1
ATOM 745 O O . PRO A 1 92 ? 23.095 2.889 -7.823 1.00 90.06 92 PRO A O 1
ATOM 748 N N . GLU A 1 93 ? 24.519 4.178 -8.958 1.00 88.88 93 GLU A N 1
ATOM 749 C CA . GLU A 1 93 ? 23.504 4.601 -9.944 1.00 88.88 93 GLU A CA 1
ATOM 750 C C . GLU A 1 93 ? 23.022 3.442 -10.830 1.00 88.88 93 GLU A C 1
ATOM 752 O O . GLU A 1 93 ? 21.937 3.506 -11.410 1.00 88.88 93 GLU A O 1
ATOM 757 N N . LEU A 1 94 ? 23.820 2.374 -10.942 1.00 90.00 94 LEU A N 1
ATOM 758 C CA . LEU A 1 94 ? 23.535 1.229 -11.808 1.00 90.00 94 LEU A CA 1
ATOM 759 C C . LEU A 1 94 ? 22.757 0.108 -11.105 1.00 90.00 94 LEU A C 1
ATOM 761 O O . LEU A 1 94 ? 22.361 -0.856 -11.764 1.00 90.00 94 LEU A O 1
ATOM 765 N N . THR A 1 95 ? 22.555 0.203 -9.787 1.00 90.44 95 THR A N 1
ATOM 766 C CA . THR A 1 95 ? 22.145 -0.948 -8.964 1.00 90.44 95 THR A CA 1
ATOM 767 C C . THR A 1 95 ? 20.730 -0.866 -8.408 1.00 90.44 95 THR A C 1
ATOM 769 O O . THR A 1 95 ? 20.193 -1.875 -7.943 1.00 90.44 95 THR A O 1
ATOM 772 N N . ASP A 1 96 ? 20.099 0.306 -8.493 1.00 88.06 96 ASP A N 1
ATOM 773 C CA . ASP A 1 96 ? 18.788 0.575 -7.899 1.00 88.06 96 ASP A CA 1
ATOM 774 C C . ASP A 1 96 ? 17.587 0.141 -8.751 1.00 88.06 96 ASP A C 1
ATOM 776 O O . ASP A 1 96 ? 16.455 0.307 -8.309 1.00 88.06 96 ASP A O 1
ATOM 780 N N . GLY A 1 97 ? 17.791 -0.370 -9.968 1.00 89.19 97 GLY A N 1
ATOM 781 C CA . GLY A 1 97 ? 16.707 -0.876 -10.815 1.00 89.19 97 GLY A CA 1
ATOM 782 C C . GLY A 1 97 ? 15.793 0.189 -11.441 1.00 89.19 97 GLY A C 1
ATOM 783 O O . GLY 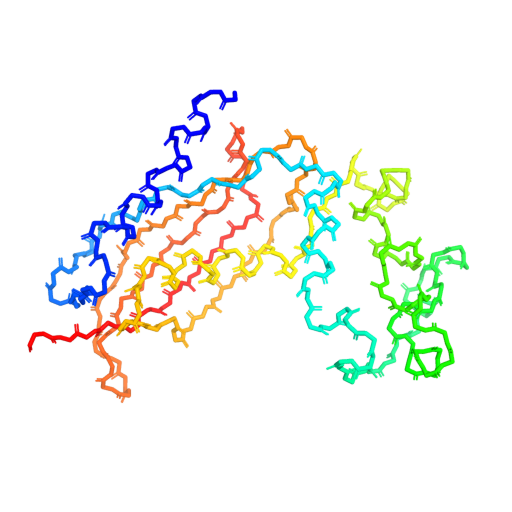A 1 97 ? 14.896 -0.153 -12.208 1.00 89.19 97 GLY A O 1
ATOM 784 N N . ALA A 1 98 ? 15.962 1.482 -11.139 1.00 89.50 98 ALA A N 1
ATOM 785 C CA . ALA A 1 98 ? 15.069 2.537 -11.626 1.00 89.50 98 ALA A CA 1
ATOM 786 C C . ALA A 1 98 ? 15.274 2.814 -13.121 1.00 89.50 98 ALA A C 1
ATOM 788 O O . ALA A 1 98 ? 14.310 2.967 -13.873 1.00 89.50 98 ALA A O 1
ATOM 789 N N . TYR A 1 99 ? 16.539 2.890 -13.545 1.00 88.44 99 TYR A N 1
ATOM 790 C CA . TYR A 1 99 ? 16.940 3.279 -14.904 1.00 88.44 99 TYR A CA 1
ATOM 791 C C . TYR A 1 99 ? 17.498 2.114 -15.725 1.00 88.44 99 TYR A C 1
ATOM 793 O O . TYR A 1 99 ? 17.304 2.043 -16.941 1.00 88.44 99 TYR A O 1
ATOM 801 N N . LEU A 1 100 ? 18.176 1.191 -15.051 1.00 90.50 100 LEU A N 1
ATOM 802 C CA . LEU A 1 100 ? 18.852 0.033 -15.621 1.00 90.50 100 LEU A CA 1
ATOM 803 C C . LEU A 1 100 ? 18.388 -1.224 -14.888 1.00 90.50 100 LEU A C 1
ATOM 805 O O . LEU A 1 100 ? 17.831 -1.125 -13.801 1.00 90.50 100 LEU A O 1
ATOM 809 N N . GLY A 1 101 ? 18.610 -2.390 -15.488 1.00 90.25 101 GLY A N 1
ATOM 810 C CA . GLY A 1 101 ? 18.157 -3.655 -14.919 1.00 90.25 101 GLY A CA 1
ATOM 811 C C . GLY A 1 101 ? 16.701 -4.005 -15.256 1.00 90.25 101 GLY A C 1
ATOM 812 O O . GLY A 1 101 ? 16.030 -3.277 -16.005 1.00 90.25 101 GLY A O 1
ATOM 813 N N . PRO A 1 102 ? 16.193 -5.129 -14.730 1.00 87.94 102 PRO A N 1
ATOM 814 C CA . PRO A 1 102 ? 14.825 -5.585 -14.972 1.00 87.94 102 PRO A CA 1
ATOM 815 C C . PRO A 1 102 ? 13.731 -4.673 -14.431 1.00 87.94 102 PRO A C 1
ATOM 817 O O . PRO A 1 102 ? 12.691 -4.520 -15.079 1.00 87.94 102 PRO A O 1
ATOM 820 N N . SER A 1 103 ? 13.972 -4.003 -13.306 1.00 91.00 103 SER A N 1
ATOM 821 C CA . SER A 1 103 ? 12.972 -3.157 -12.654 1.00 91.00 103 SER A CA 1
ATOM 822 C C . SER A 1 103 ? 12.687 -1.847 -13.400 1.00 91.00 103 SER A C 1
ATOM 824 O O . SER A 1 103 ? 11.656 -1.214 -13.167 1.00 91.00 103 SER A O 1
ATOM 826 N N . ARG A 1 104 ? 13.489 -1.444 -14.396 1.00 91.69 104 ARG A N 1
ATOM 827 C CA . ARG A 1 104 ? 13.242 -0.179 -15.122 1.00 91.69 104 ARG A CA 1
ATOM 828 C C . ARG A 1 104 ? 11.912 -0.166 -15.885 1.00 91.69 104 ARG A C 1
ATOM 830 O O . ARG A 1 104 ? 11.408 0.896 -16.249 1.00 91.69 104 ARG A O 1
ATOM 837 N N . GLY A 1 105 ? 11.312 -1.338 -16.123 1.00 92.50 105 GLY A N 1
ATOM 838 C CA . GLY A 1 105 ? 9.962 -1.450 -16.680 1.00 92.50 105 GLY A CA 1
ATOM 839 C C . GLY A 1 105 ? 8.917 -0.654 -15.889 1.00 92.50 105 GLY A C 1
ATOM 840 O O . GLY A 1 105 ? 7.968 -0.143 -16.482 1.00 92.50 105 GLY A O 1
ATOM 841 N N . HIS A 1 106 ? 9.127 -0.461 -14.585 1.00 94.75 106 HIS A N 1
ATOM 842 C CA . HIS A 1 106 ? 8.253 0.339 -13.732 1.00 94.75 106 HIS A CA 1
ATOM 843 C C . HIS A 1 106 ? 8.150 1.809 -14.187 1.00 94.75 106 HIS A C 1
ATOM 845 O O . HIS A 1 106 ? 7.054 2.376 -14.196 1.00 94.75 106 HIS A O 1
ATOM 851 N N . LEU A 1 107 ? 9.263 2.413 -14.629 1.00 94.00 107 LEU A N 1
ATOM 852 C CA . LEU A 1 107 ? 9.344 3.842 -14.975 1.00 94.00 107 LEU A CA 1
ATOM 853 C C . LEU A 1 107 ? 9.334 4.113 -16.483 1.00 94.00 107 LEU A C 1
ATOM 855 O O . LEU A 1 107 ? 9.002 5.216 -16.919 1.00 94.00 107 LEU A O 1
ATOM 859 N N . PHE A 1 108 ? 9.659 3.107 -17.294 1.00 94.50 108 PHE A N 1
ATOM 860 C CA . PHE A 1 108 ? 9.823 3.259 -18.734 1.00 94.50 108 PHE A CA 1
ATOM 861 C C . PHE A 1 108 ? 8.881 2.324 -19.513 1.00 94.50 108 PHE A C 1
ATOM 863 O O . PHE A 1 108 ? 9.183 1.140 -19.694 1.00 94.50 108 PHE A O 1
ATOM 870 N N . PRO A 1 109 ? 7.770 2.841 -20.077 1.00 94.44 109 PRO A N 1
ATOM 871 C CA . PRO A 1 109 ? 6.749 2.020 -20.738 1.00 94.44 109 PRO A CA 1
ATOM 872 C C . PRO A 1 109 ? 7.257 1.134 -21.884 1.00 94.44 109 PRO A C 1
ATOM 874 O O . PRO A 1 109 ? 6.706 0.064 -22.129 1.00 94.44 109 PRO A O 1
ATOM 877 N N . THR A 1 110 ? 8.303 1.554 -22.600 1.00 94.12 110 THR A N 1
ATOM 878 C CA . THR A 1 110 ? 8.913 0.732 -23.659 1.00 94.12 110 THR A CA 1
A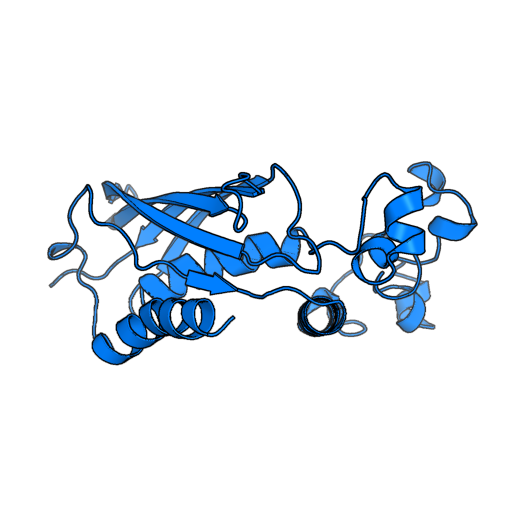TOM 879 C C . THR A 1 110 ? 9.547 -0.539 -23.099 1.00 94.12 110 THR A C 1
ATOM 881 O O . THR A 1 110 ? 9.423 -1.587 -23.725 1.00 94.12 110 THR A O 1
ATOM 884 N N . TRP A 1 111 ? 10.166 -0.472 -21.920 1.00 94.00 111 TRP A N 1
ATOM 885 C CA . TRP A 1 111 ? 10.744 -1.635 -21.245 1.00 94.00 111 TRP A CA 1
ATOM 886 C C . TRP A 1 111 ? 9.673 -2.502 -20.591 1.00 94.00 111 TRP A C 1
ATOM 888 O O . TRP A 1 111 ? 9.745 -3.721 -20.706 1.00 94.00 111 TRP A O 1
ATOM 898 N N . ALA A 1 112 ? 8.632 -1.887 -20.019 1.00 94.81 112 ALA A N 1
ATOM 899 C CA . ALA A 1 112 ? 7.462 -2.598 -19.499 1.00 94.81 112 ALA A CA 1
ATOM 900 C C . ALA A 1 112 ? 6.864 -3.549 -20.553 1.00 94.81 112 ALA A C 1
ATOM 902 O O . ALA A 1 112 ? 6.644 -4.731 -20.295 1.00 94.81 112 ALA A O 1
ATOM 903 N N . ARG A 1 113 ? 6.690 -3.056 -21.787 1.00 94.62 113 ARG A N 1
ATOM 904 C CA . ARG A 1 113 ? 6.136 -3.849 -22.896 1.00 94.62 113 ARG A CA 1
ATOM 905 C C . ARG A 1 113 ? 6.995 -5.045 -23.286 1.00 94.62 113 ARG A C 1
ATOM 907 O O . ARG A 1 113 ? 6.442 -6.059 -23.696 1.00 94.62 113 ARG A O 1
ATOM 914 N N . ARG A 1 114 ? 8.320 -4.964 -23.133 1.00 92.25 114 ARG A N 1
ATOM 915 C CA . ARG A 1 114 ? 9.227 -6.080 -23.457 1.00 92.25 114 ARG A CA 1
ATOM 916 C C . ARG A 1 114 ? 9.080 -7.263 -22.502 1.00 92.25 114 ARG A C 1
ATOM 918 O O . ARG A 1 114 ? 9.381 -8.380 -22.896 1.00 92.25 114 ARG A O 1
ATOM 925 N N . ILE A 1 115 ? 8.575 -7.025 -21.292 1.00 89.56 115 ILE A N 1
ATOM 926 C CA . ILE A 1 115 ? 8.286 -8.064 -20.292 1.00 89.56 115 ILE A CA 1
ATOM 927 C C . ILE A 1 115 ? 6.779 -8.357 -20.169 1.00 89.56 115 ILE A C 1
ATOM 929 O O . ILE A 1 115 ? 6.333 -8.952 -19.193 1.00 89.56 115 ILE A O 1
ATOM 933 N N . GLY A 1 116 ? 5.979 -7.923 -21.152 1.00 92.06 116 GLY A N 1
ATOM 934 C CA . GLY A 1 116 ? 4.546 -8.219 -21.229 1.00 92.06 116 GLY A CA 1
ATOM 935 C C . GLY A 1 116 ? 3.623 -7.259 -20.472 1.00 92.06 116 GLY A C 1
ATOM 936 O O . GLY A 1 116 ? 2.415 -7.487 -20.448 1.00 92.06 116 GLY A O 1
ATOM 937 N N . MET A 1 117 ? 4.139 -6.170 -19.891 1.00 95.00 117 MET A N 1
ATOM 938 C CA . MET A 1 117 ? 3.312 -5.158 -19.222 1.00 95.00 117 MET A CA 1
ATOM 939 C C . MET A 1 117 ? 2.840 -4.078 -20.210 1.00 95.00 117 MET A C 1
ATOM 941 O O . MET A 1 117 ? 3.642 -3.548 -20.979 1.00 95.00 117 MET A O 1
ATOM 945 N N . PRO A 1 118 ? 1.556 -3.675 -20.197 1.00 94.06 118 PRO A N 1
ATOM 946 C CA . PRO A 1 118 ? 1.019 -2.749 -21.201 1.00 94.06 118 PRO A CA 1
ATOM 947 C C . PRO A 1 118 ? 1.551 -1.308 -21.070 1.00 94.06 118 PRO A C 1
ATOM 949 O O . PRO A 1 118 ? 1.605 -0.567 -22.056 1.00 94.06 118 PRO A O 1
ATOM 952 N N . ARG A 1 119 ? 1.939 -0.893 -19.858 1.00 94.88 119 ARG A N 1
ATOM 953 C CA . ARG A 1 119 ? 2.396 0.464 -19.504 1.00 94.88 119 ARG A CA 1
ATOM 954 C C . ARG A 1 119 ? 3.230 0.431 -18.220 1.00 94.88 119 ARG A C 1
ATOM 956 O O . ARG A 1 119 ? 3.414 -0.642 -17.652 1.00 94.88 119 ARG A O 1
ATOM 963 N N . GLY A 1 120 ? 3.722 1.593 -17.780 1.00 94.00 120 GLY A N 1
ATOM 964 C CA . GLY A 1 120 ? 4.404 1.723 -16.489 1.00 94.00 120 GLY A CA 1
ATOM 965 C C . GLY A 1 120 ? 3.514 1.223 -15.350 1.00 94.00 120 GLY A C 1
ATOM 966 O O . GLY A 1 120 ? 2.290 1.388 -15.386 1.00 94.00 120 GLY A O 1
ATOM 967 N N . TYR A 1 121 ? 4.123 0.571 -14.370 1.00 95.62 121 TYR A N 1
ATOM 968 C CA . TYR A 1 121 ? 3.411 -0.183 -13.348 1.00 95.62 121 TYR A CA 1
ATOM 969 C C . TYR A 1 121 ? 4.106 -0.037 -11.995 1.00 95.62 121 TYR A C 1
ATOM 971 O O . TYR A 1 121 ? 5.312 0.177 -11.932 1.00 95.62 121 TYR A O 1
ATOM 979 N N . GLY A 1 122 ? 3.344 -0.092 -10.911 1.00 93.88 122 GLY A N 1
ATOM 980 C CA . GLY A 1 122 ? 3.814 0.120 -9.552 1.00 93.88 122 GLY A CA 1
ATOM 981 C C . GLY A 1 122 ? 4.611 -1.064 -9.026 1.00 93.88 122 GLY A C 1
ATOM 982 O O . GLY A 1 122 ? 4.481 -2.194 -9.503 1.00 93.88 122 GLY A O 1
ATOM 983 N N . TYR A 1 123 ? 5.443 -0.786 -8.031 1.00 93.88 123 TYR A N 1
ATOM 984 C CA . TYR A 1 123 ? 6.287 -1.781 -7.387 1.00 93.88 123 TYR A CA 1
ATOM 985 C C . TYR A 1 123 ? 5.468 -2.621 -6.406 1.00 93.88 123 TYR A C 1
ATOM 987 O O . TYR A 1 123 ? 4.628 -2.103 -5.671 1.00 93.88 123 TYR A O 1
ATOM 995 N N . GLY A 1 124 ? 5.742 -3.926 -6.336 1.00 93.19 124 GLY A N 1
ATOM 996 C CA . GLY A 1 124 ? 5.111 -4.787 -5.327 1.00 93.19 124 GLY A CA 1
ATOM 997 C C . GLY A 1 124 ? 5.415 -4.325 -3.894 1.00 93.19 124 GLY A C 1
ATOM 998 O O . GLY A 1 124 ? 4.564 -4.440 -3.014 1.00 93.19 124 GLY A O 1
ATOM 999 N N . ALA A 1 125 ? 6.598 -3.736 -3.679 1.00 92.31 125 ALA A N 1
ATOM 1000 C CA . ALA A 1 125 ? 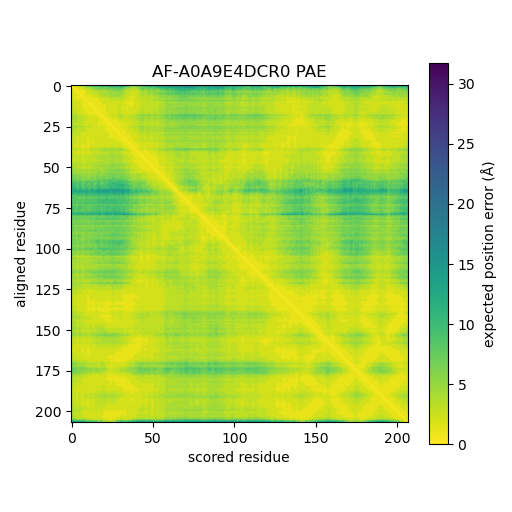6.969 -3.094 -2.419 1.00 92.31 125 ALA A CA 1
ATOM 1001 C C . ALA A 1 125 ? 6.032 -1.922 -2.072 1.00 92.31 125 ALA A C 1
ATOM 1003 O O . ALA A 1 125 ? 5.551 -1.854 -0.942 1.00 92.31 125 ALA A O 1
ATOM 1004 N N . SER A 1 126 ? 5.718 -1.062 -3.051 1.00 94.44 126 SER A N 1
ATOM 1005 C CA . SER A 1 126 ? 4.775 0.066 -2.930 1.00 94.44 126 SER A CA 1
ATOM 1006 C C . SER A 1 126 ? 3.395 -0.401 -2.536 1.00 94.44 126 SER A C 1
ATOM 1008 O O . SER A 1 126 ? 2.845 0.037 -1.532 1.00 94.44 126 SER A O 1
ATOM 1010 N N . MET A 1 127 ? 2.872 -1.390 -3.257 1.00 96.62 127 MET A N 1
ATOM 1011 C CA . MET A 1 127 ? 1.558 -1.942 -2.954 1.00 96.62 127 MET A CA 1
ATOM 1012 C C . MET A 1 127 ? 1.488 -2.526 -1.541 1.00 96.62 127 MET A C 1
ATOM 1014 O O . MET A 1 127 ? 0.510 -2.286 -0.842 1.00 96.62 127 MET A O 1
ATOM 1018 N N . GLY A 1 128 ? 2.524 -3.241 -1.092 1.00 96.44 128 GLY A N 1
ATOM 1019 C CA . GLY A 1 128 ? 2.602 -3.745 0.281 1.00 96.44 128 GLY A CA 1
ATOM 1020 C C . GLY A 1 128 ? 2.667 -2.628 1.323 1.00 96.44 128 GLY A C 1
ATOM 1021 O O . GLY A 1 128 ? 1.944 -2.672 2.319 1.00 96.44 128 GLY A O 1
ATOM 1022 N N . ALA A 1 129 ? 3.481 -1.602 1.066 1.00 96.06 129 ALA A N 1
ATOM 1023 C CA . ALA A 1 129 ? 3.592 -0.431 1.928 1.00 96.06 129 ALA A CA 1
ATOM 1024 C C . ALA A 1 129 ? 2.263 0.332 2.032 1.00 96.06 129 ALA A C 1
ATOM 1026 O O . ALA A 1 129 ? 1.884 0.720 3.131 1.00 96.06 129 ALA A O 1
ATOM 1027 N N . TRP A 1 130 ? 1.506 0.477 0.939 1.00 97.69 130 TRP A N 1
ATOM 1028 C CA . TRP A 1 130 ? 0.182 1.109 0.965 1.00 97.69 130 TRP A CA 1
ATOM 1029 C C . TRP A 1 130 ? -0.820 0.350 1.834 1.00 97.69 130 TRP A C 1
ATOM 1031 O O . TRP A 1 130 ? -1.630 0.986 2.503 1.00 97.69 130 TRP A O 1
ATOM 1041 N N . ILE A 1 131 ? -0.777 -0.989 1.839 1.00 98.44 131 ILE A N 1
ATOM 1042 C CA . ILE A 1 131 ? -1.643 -1.806 2.702 1.00 98.44 131 ILE A CA 1
ATOM 1043 C C . ILE A 1 131 ? -1.289 -1.558 4.168 1.00 98.44 131 ILE A C 1
ATOM 1045 O O . ILE A 1 131 ? -2.173 -1.267 4.969 1.00 98.44 131 ILE A O 1
ATOM 1049 N N . LEU A 1 132 ? 0.000 -1.631 4.512 1.00 98.19 132 LEU A N 1
ATOM 1050 C CA . LEU A 1 132 ? 0.473 -1.377 5.874 1.00 98.19 132 LEU A CA 1
ATOM 1051 C C . LEU A 1 132 ? 0.109 0.036 6.341 1.00 98.19 132 LEU A C 1
ATOM 1053 O O . LEU A 1 132 ? -0.459 0.190 7.414 1.00 98.19 132 LEU A O 1
ATOM 1057 N N . ASP A 1 133 ? 0.368 1.048 5.516 1.00 97.44 133 ASP A N 1
ATOM 1058 C CA . ASP A 1 133 ? 0.070 2.452 5.807 1.00 97.44 133 ASP A CA 1
ATOM 1059 C C . ASP A 1 133 ? -1.445 2.722 5.908 1.00 97.44 133 ASP A C 1
ATOM 1061 O O . ASP A 1 133 ? -1.897 3.527 6.719 1.00 97.44 133 ASP A O 1
ATOM 1065 N N . TYR A 1 134 ? -2.269 2.019 5.126 1.00 98.62 134 TYR A N 1
ATOM 1066 C CA . TYR A 1 134 ? -3.729 2.071 5.244 1.00 98.62 134 TYR A CA 1
ATOM 1067 C C . TYR A 1 134 ? -4.241 1.458 6.556 1.00 98.62 134 TYR A C 1
ATOM 1069 O O . TYR A 1 134 ? -5.122 2.011 7.208 1.00 98.62 134 TYR A O 1
ATOM 1077 N N . LEU A 1 135 ? -3.699 0.317 6.974 1.00 98.75 135 LEU A N 1
ATOM 1078 C CA . LEU A 1 135 ? -4.142 -0.321 8.213 1.00 98.75 135 LEU A CA 1
ATOM 1079 C C . LEU A 1 135 ? -3.602 0.399 9.452 1.00 98.75 135 LEU A C 1
ATOM 1081 O O . LEU A 1 135 ? -4.348 0.608 10.406 1.00 98.75 135 LEU A O 1
ATOM 1085 N N . ALA A 1 136 ? -2.340 0.830 9.423 1.00 98.31 136 ALA A N 1
ATOM 1086 C CA . ALA A 1 136 ? -1.712 1.579 10.507 1.00 98.31 136 ALA A CA 1
ATOM 1087 C C . ALA A 1 136 ? -2.310 2.985 10.648 1.00 98.31 136 ALA A C 1
ATOM 1089 O O . ALA A 1 136 ? -2.631 3.411 11.755 1.00 98.31 136 ALA A O 1
ATOM 1090 N N . GLY A 1 137 ? -2.525 3.687 9.531 1.00 97.81 137 GLY A N 1
ATOM 1091 C CA . GLY A 1 137 ? -3.166 4.998 9.545 1.00 97.81 137 GLY A CA 1
ATOM 1092 C C . GLY A 1 137 ? -4.624 4.929 9.999 1.00 97.81 137 GLY A C 1
ATOM 1093 O O . GLY A 1 137 ? -5.074 5.840 10.690 1.00 97.81 137 GLY A O 1
ATOM 1094 N N . TRP A 1 138 ? -5.347 3.839 9.687 1.00 98.38 138 TRP A N 1
ATOM 1095 C CA . TRP A 1 138 ? -6.626 3.590 10.334 1.00 98.38 138 TRP A CA 1
ATOM 1096 C C . TRP A 1 138 ? -6.392 3.410 11.817 1.00 98.38 138 TRP A C 1
ATOM 1098 O O . TRP A 1 138 ? -6.875 4.265 12.533 1.00 98.38 138 TRP A O 1
ATOM 1108 N N . ALA A 1 139 ? -5.620 2.415 12.269 1.00 98.31 139 ALA A N 1
ATOM 1109 C CA . ALA A 1 139 ? -5.392 2.085 13.682 1.00 98.31 139 ALA A CA 1
ATOM 1110 C C . ALA A 1 139 ? -5.040 3.295 14.571 1.00 98.31 139 ALA A C 1
ATOM 1112 O O . ALA A 1 139 ? -5.548 3.396 15.691 1.00 98.31 139 ALA A O 1
ATOM 1113 N N . GLY A 1 140 ? -4.267 4.247 14.040 1.00 97.62 140 GLY A N 1
ATOM 1114 C CA . GLY A 1 140 ? -3.809 5.441 14.747 1.00 97.62 140 GLY A CA 1
ATOM 1115 C C . GLY A 1 140 ? -2.580 5.168 15.617 1.00 97.62 140 GLY A C 1
ATOM 1116 O O . GLY A 1 140 ? -2.104 4.043 15.716 1.00 97.62 140 GLY A O 1
ATOM 1117 N N . GLU A 1 141 ? -2.072 6.207 16.279 1.00 97.00 141 GLU A N 1
ATOM 1118 C CA . GLU A 1 141 ? -0.781 6.187 16.999 1.00 97.00 141 GLU A CA 1
ATOM 1119 C C . GLU A 1 141 ? -0.718 5.198 18.173 1.00 97.00 141 GLU A C 1
ATOM 1121 O O . GLU A 1 141 ? 0.362 4.821 18.619 1.00 97.00 141 GLU A O 1
ATOM 1126 N N . TRP A 1 142 ? -1.882 4.797 18.684 1.00 97.88 142 TRP A N 1
ATOM 1127 C CA . TRP A 1 142 ? -2.016 3.899 19.830 1.00 97.88 142 TRP A CA 1
ATOM 1128 C C . TRP A 1 142 ? -2.326 2.455 19.437 1.00 97.88 142 TRP A C 1
ATOM 1130 O O . TRP A 1 142 ? -2.452 1.612 20.322 1.00 97.88 142 TRP A O 1
ATOM 1140 N N . GLY A 1 143 ? -2.498 2.185 18.143 1.00 98.00 143 GLY A N 1
ATOM 1141 C CA . GLY A 1 143 ? -2.700 0.848 17.604 1.00 98.00 143 GLY A CA 1
ATOM 1142 C C . GLY A 1 143 ? -1.491 0.381 16.802 1.00 98.00 143 GLY A C 1
ATOM 1143 O O . GLY A 1 143 ? -0.633 1.172 16.411 1.00 98.00 143 GLY A O 1
ATOM 1144 N N . GLN A 1 144 ? -1.428 -0.918 16.530 1.00 97.94 144 GLN A N 1
ATOM 1145 C CA . GLN A 1 144 ? -0.326 -1.510 15.780 1.00 97.94 144 GLN A CA 1
ATOM 1146 C C . GLN A 1 144 ? -0.829 -2.600 14.838 1.00 97.94 144 GLN A C 1
ATOM 1148 O O . GLN A 1 144 ? -1.570 -3.491 15.238 1.00 97.94 144 GLN A O 1
ATOM 1153 N N . VAL A 1 145 ? -0.378 -2.575 13.583 1.00 98.44 145 VAL A N 1
ATOM 1154 C CA . VAL A 1 145 ? -0.536 -3.726 12.683 1.00 98.44 145 VAL A CA 1
ATOM 1155 C C . VAL A 1 145 ? 0.448 -4.803 13.135 1.00 98.44 145 VAL A C 1
ATOM 1157 O O . VAL A 1 145 ? 1.661 -4.621 13.026 1.00 98.44 145 VAL A O 1
ATOM 1160 N N . VAL A 1 146 ? -0.064 -5.906 13.677 1.00 97.81 146 VAL A N 1
ATOM 1161 C CA . VAL A 1 146 ? 0.756 -6.973 14.276 1.00 97.81 146 VAL A CA 1
ATOM 1162 C C . VAL A 1 146 ? 1.020 -8.129 13.321 1.00 97.81 146 VAL A C 1
ATOM 1164 O O . VAL A 1 146 ? 2.005 -8.849 13.480 1.00 97.81 146 VAL A O 1
ATOM 1167 N N . HIS A 1 147 ? 0.166 -8.296 12.314 1.00 97.88 147 HIS A N 1
ATOM 1168 C CA . HIS A 1 147 ? 0.342 -9.291 11.269 1.00 97.88 147 HIS A CA 1
ATOM 1169 C C . HIS A 1 147 ? -0.329 -8.825 9.974 1.00 97.88 147 HIS A C 1
ATOM 1171 O O . HIS A 1 147 ? -1.377 -8.179 9.990 1.00 97.88 147 HIS A O 1
ATOM 1177 N N . LEU A 1 148 ? 0.281 -9.164 8.839 1.00 98.19 148 LEU A N 1
ATOM 1178 C CA . LEU A 1 148 ? -0.281 -8.920 7.520 1.00 98.19 148 LEU A CA 1
ATOM 1179 C C . LEU A 1 148 ? 0.079 -10.071 6.586 1.00 98.19 148 LEU A C 1
ATOM 1181 O O . LEU A 1 148 ? 1.253 -10.377 6.383 1.00 98.19 148 LEU A O 1
ATOM 1185 N N . LYS A 1 149 ? -0.935 -10.643 5.943 1.00 98.31 149 LYS A N 1
ATOM 1186 C CA . LYS A 1 149 ? -0.774 -11.597 4.849 1.00 98.31 149 LYS A CA 1
ATOM 1187 C C . LYS A 1 149 ? -1.389 -11.009 3.591 1.00 98.31 149 LYS A C 1
ATOM 1189 O O . LYS A 1 149 ? -2.605 -10.883 3.501 1.00 98.31 149 LYS A O 1
ATOM 1194 N N . SER A 1 150 ? -0.561 -10.666 2.610 1.00 97.50 150 SER A N 1
ATOM 1195 C CA . SER A 1 150 ? -1.009 -10.068 1.350 1.00 97.50 150 SER A CA 1
ATOM 1196 C C . SER A 1 150 ? -0.805 -11.002 0.157 1.00 97.50 150 SER A C 1
ATOM 1198 O O . SER A 1 150 ? 0.012 -11.922 0.161 1.00 97.50 150 SER A O 1
ATOM 1200 N N . SER A 1 151 ? -1.606 -10.801 -0.885 1.00 97.75 151 SER A N 1
ATOM 1201 C CA . SER A 1 151 ? -1.512 -11.520 -2.152 1.00 97.75 151 SER A CA 1
ATOM 1202 C C . SER A 1 151 ? -1.780 -10.574 -3.312 1.00 97.75 151 SER A C 1
ATOM 1204 O O . SER A 1 151 ? -2.859 -9.983 -3.406 1.00 97.75 151 SER A O 1
ATOM 1206 N N . TYR A 1 152 ? -0.817 -10.472 -4.224 1.00 97.06 152 TYR A N 1
ATOM 1207 C CA . TYR A 1 152 ? -0.924 -9.641 -5.419 1.00 97.06 152 TYR A CA 1
ATOM 1208 C C . TYR A 1 152 ? -1.550 -10.422 -6.582 1.00 97.06 152 TYR A C 1
ATOM 1210 O O . TYR A 1 152 ? -1.377 -11.637 -6.721 1.00 97.06 152 TYR A O 1
ATOM 1218 N N . ARG A 1 153 ? -2.345 -9.719 -7.387 1.00 96.06 153 ARG A N 1
ATOM 1219 C CA . ARG A 1 153 ? -3.069 -10.229 -8.564 1.00 96.06 153 ARG A CA 1
ATOM 1220 C C . ARG A 1 153 ? -2.695 -9.471 -9.832 1.00 96.06 153 ARG A C 1
ATOM 1222 O O . ARG A 1 153 ? -2.711 -10.052 -10.909 1.00 96.06 153 ARG A O 1
ATOM 1229 N N . GLY A 1 154 ? -2.310 -8.209 -9.687 1.00 93.62 154 GLY A N 1
ATOM 1230 C CA . GLY A 1 154 ? -1.776 -7.375 -10.752 1.00 93.62 154 GLY A CA 1
ATOM 1231 C C . GLY A 1 154 ? -1.188 -6.095 -10.165 1.00 93.62 154 GLY A C 1
ATOM 1232 O O . GLY A 1 154 ? -1.488 -5.769 -9.014 1.00 93.62 154 GLY A O 1
ATOM 1233 N N . PRO A 1 155 ? -0.337 -5.381 -10.910 1.00 95.44 155 PRO A N 1
ATOM 1234 C CA . PRO A 1 155 ? 0.245 -4.144 -10.424 1.00 95.44 155 PRO A CA 1
ATOM 1235 C C . PRO A 1 155 ? -0.740 -2.975 -10.560 1.00 95.44 155 PRO A C 1
ATOM 1237 O O . PRO A 1 155 ? -1.662 -3.011 -11.375 1.00 95.44 155 PRO A O 1
ATOM 1240 N N . ALA A 1 156 ? -0.496 -1.897 -9.817 1.00 96.31 156 ALA A N 1
ATOM 1241 C CA . ALA A 1 156 ? -1.110 -0.606 -10.116 1.00 96.31 156 ALA A CA 1
ATOM 1242 C C . ALA A 1 156 ? -0.488 -0.019 -11.387 1.00 96.31 156 ALA A C 1
ATOM 1244 O O . ALA A 1 156 ? 0.729 -0.025 -11.519 1.00 96.31 156 ALA A O 1
ATOM 1245 N N . PHE A 1 157 ? -1.272 0.506 -12.324 1.00 96.75 157 PHE A N 1
ATOM 1246 C CA . PHE A 1 157 ? -0.720 1.044 -13.567 1.00 96.75 157 PHE A CA 1
ATOM 1247 C C . PHE A 1 157 ? -0.752 2.571 -13.630 1.00 96.75 157 PHE A C 1
ATOM 1249 O O . PHE A 1 157 ? -1.663 3.220 -13.120 1.00 96.75 157 PHE A O 1
ATOM 1256 N N . THR A 1 158 ? 0.210 3.161 -14.346 1.00 96.62 158 THR A N 1
ATOM 1257 C CA . THR A 1 158 ? 0.190 4.596 -14.669 1.00 96.62 158 THR A CA 1
ATOM 1258 C C . THR A 1 158 ? -1.100 4.968 -15.399 1.00 96.62 158 THR A C 1
ATOM 1260 O O . THR A 1 158 ? -1.431 4.343 -16.405 1.00 96.62 158 THR A O 1
ATOM 1263 N N . GLY A 1 159 ? -1.797 6.006 -14.950 1.00 95.62 159 GLY A N 1
ATOM 1264 C CA . GLY A 1 159 ? -3.090 6.455 -15.468 1.00 95.62 159 GLY A CA 1
ATOM 1265 C C . GLY A 1 159 ? -4.295 5.934 -14.680 1.00 95.62 159 GLY A C 1
ATOM 1266 O O . GLY A 1 159 ? -5.368 6.517 -14.799 1.00 95.62 159 GLY A O 1
ATOM 1267 N N . ASP A 1 160 ? -4.118 4.905 -13.848 1.00 96.56 160 ASP A N 1
ATOM 1268 C CA . ASP A 1 160 ? -5.177 4.378 -12.979 1.00 96.56 160 ASP A CA 1
ATOM 1269 C C . ASP A 1 160 ? -5.110 4.988 -11.585 1.00 96.56 160 ASP A C 1
ATOM 1271 O O . ASP A 1 160 ? -4.067 5.485 -11.161 1.00 96.56 160 ASP A O 1
ATOM 1275 N N . ALA A 1 161 ? -6.218 4.913 -10.854 1.00 97.06 161 ALA A N 1
ATOM 1276 C CA . ALA A 1 161 ? -6.248 5.191 -9.424 1.00 97.06 161 ALA A CA 1
ATOM 1277 C C . ALA A 1 161 ? -6.404 3.883 -8.643 1.00 97.06 161 ALA A C 1
ATOM 1279 O O . ALA A 1 161 ? -7.119 2.981 -9.071 1.00 97.06 161 ALA A O 1
ATOM 1280 N N . THR A 1 162 ? -5.764 3.807 -7.480 1.00 97.56 162 THR A N 1
ATOM 1281 C CA . THR A 1 162 ? -5.897 2.691 -6.542 1.00 97.56 162 THR A CA 1
ATOM 1282 C C . THR A 1 162 ? -6.911 3.041 -5.465 1.00 97.56 162 THR A C 1
ATOM 1284 O O . THR A 1 162 ? -6.783 4.079 -4.821 1.00 97.56 162 THR A O 1
ATOM 1287 N N . PHE A 1 163 ? -7.864 2.148 -5.227 1.00 98.19 163 PHE A N 1
ATOM 1288 C CA . PHE A 1 163 ? -8.866 2.226 -4.170 1.00 98.19 163 PHE A CA 1
ATOM 1289 C C . PHE A 1 163 ? -8.619 1.112 -3.164 1.00 98.19 163 PHE A C 1
ATOM 1291 O O . PHE A 1 163 ? -8.485 -0.052 -3.545 1.00 98.19 163 PHE A O 1
ATOM 1298 N N . MET A 1 164 ? -8.563 1.482 -1.892 1.00 98.62 164 MET A N 1
ATOM 1299 C CA . MET A 1 164 ? -8.272 0.594 -0.778 1.00 98.62 164 MET A CA 1
ATOM 1300 C C . MET A 1 164 ? -9.441 0.608 0.193 1.00 98.62 164 MET A C 1
ATOM 1302 O O . MET A 1 164 ? -9.882 1.678 0.619 1.00 98.62 164 MET A O 1
ATOM 1306 N N . THR A 1 165 ? -9.930 -0.581 0.516 1.00 98.62 165 THR A N 1
ATOM 1307 C CA . THR A 1 165 ? -11.067 -0.801 1.409 1.00 98.62 165 THR A CA 1
ATOM 1308 C C . THR A 1 165 ? -10.750 -1.951 2.347 1.00 98.62 165 THR A C 1
ATOM 1310 O O . THR A 1 165 ? -10.069 -2.897 1.939 1.00 98.62 165 THR A O 1
ATOM 1313 N N . ALA A 1 166 ? -11.297 -1.924 3.555 1.00 98.75 166 ALA A N 1
ATOM 1314 C CA . ALA A 1 166 ? -11.285 -3.084 4.429 1.00 98.75 166 ALA A CA 1
ATOM 1315 C C . ALA A 1 166 ? -12.530 -3.148 5.309 1.00 98.75 166 ALA A C 1
ATOM 1317 O O . ALA A 1 166 ? -13.160 -2.127 5.581 1.00 98.75 166 ALA A O 1
ATOM 1318 N N . THR A 1 167 ? -12.833 -4.350 5.782 1.00 98.88 167 THR A N 1
ATOM 1319 C CA . THR A 1 167 ? -13.924 -4.614 6.720 1.00 98.88 167 THR A CA 1
ATOM 1320 C C . THR A 1 167 ? -13.381 -5.405 7.897 1.00 98.88 167 THR A C 1
ATOM 1322 O O . THR A 1 167 ? -12.607 -6.343 7.704 1.00 98.88 167 THR A O 1
ATOM 1325 N N . VAL A 1 168 ? -13.783 -5.049 9.115 1.00 98.88 168 VAL A N 1
ATOM 1326 C CA . VAL A 1 168 ? -13.493 -5.844 10.312 1.00 98.88 168 VAL A CA 1
ATOM 1327 C C . VAL A 1 168 ? -14.298 -7.137 10.241 1.00 98.88 168 VAL A C 1
ATOM 1329 O O . VAL A 1 168 ? -15.523 -7.109 10.188 1.00 98.88 168 VAL A O 1
ATOM 1332 N N . VAL A 1 169 ? -13.620 -8.280 10.236 1.00 98.81 169 VAL A N 1
ATOM 1333 C CA . VAL A 1 169 ? -14.254 -9.601 10.077 1.00 98.81 169 VAL A CA 1
ATOM 1334 C C . VAL A 1 169 ? -14.213 -10.441 11.346 1.00 98.81 169 VAL A C 1
ATOM 1336 O O . VAL A 1 169 ? -14.974 -11.397 11.465 1.00 98.81 169 VAL A O 1
ATOM 1339 N N . ASP A 1 170 ? -13.343 -10.095 12.293 1.00 98.62 170 ASP A N 1
ATOM 1340 C CA . ASP A 1 170 ? -13.186 -10.823 13.549 1.00 98.62 170 ASP A CA 1
ATOM 1341 C C . ASP A 1 170 ? -12.585 -9.920 14.634 1.00 98.62 170 ASP A C 1
ATOM 1343 O O . ASP A 1 170 ? -11.934 -8.911 14.340 1.00 98.62 170 ASP A O 1
ATOM 1347 N N . LYS A 1 171 ? -12.799 -10.292 15.895 1.00 98.19 171 LYS A N 1
ATOM 1348 C CA . LYS A 1 171 ? -12.363 -9.549 17.075 1.00 98.19 171 LYS A CA 1
ATOM 1349 C C . LYS A 1 171 ? -12.045 -10.532 18.202 1.00 98.19 171 LYS A C 1
ATOM 1351 O O . LYS A 1 171 ? -12.918 -11.269 18.649 1.00 98.19 171 LYS A O 1
ATOM 1356 N N . GLN A 1 172 ? -10.799 -10.541 18.670 1.00 97.56 172 GLN A N 1
ATOM 1357 C CA . GLN A 1 172 ? -10.314 -11.540 19.624 1.00 97.56 172 GLN A CA 1
ATOM 1358 C C . GLN A 1 172 ? -9.245 -10.980 20.569 1.00 97.56 172 GLN A C 1
ATOM 1360 O O . GLN A 1 172 ? -8.585 -9.988 20.265 1.00 97.56 172 GLN A O 1
ATOM 1365 N N . VAL A 1 173 ? -9.045 -11.662 21.696 1.00 98.00 173 VAL A N 1
ATOM 1366 C CA . VAL A 1 173 ? -7.823 -11.541 22.498 1.00 98.00 173 VAL A CA 1
ATOM 1367 C C . VAL A 1 173 ? -6.920 -12.704 22.116 1.00 98.00 173 VAL A C 1
ATOM 1369 O O . VAL A 1 173 ? -7.332 -13.856 22.250 1.00 98.00 173 VAL A O 1
ATOM 1372 N N . ASP A 1 174 ? -5.727 -12.421 21.602 1.00 95.06 174 ASP A N 1
ATOM 1373 C CA . ASP A 1 174 ? -4.827 -13.468 21.115 1.00 95.06 174 ASP A CA 1
ATOM 1374 C C . ASP A 1 174 ? -4.030 -14.162 22.240 1.00 95.06 174 ASP A C 1
ATOM 1376 O O . ASP A 1 174 ? -4.143 -13.839 23.429 1.00 95.06 174 ASP A O 1
ATOM 1380 N N . ASP A 1 175 ? -3.196 -15.136 21.869 1.00 94.06 175 ASP A N 1
ATOM 1381 C CA . ASP A 1 175 ? -2.372 -15.898 22.817 1.00 94.06 175 ASP A CA 1
ATOM 1382 C C . ASP A 1 175 ? -1.355 -15.023 23.569 1.00 94.06 175 ASP A C 1
ATOM 1384 O O . ASP A 1 175 ? -0.956 -15.355 24.689 1.00 94.06 175 ASP A O 1
ATOM 1388 N N . GLN A 1 176 ? -0.977 -13.876 22.992 1.00 95.12 176 GLN A N 1
ATOM 1389 C CA . GLN A 1 176 ? -0.106 -12.869 23.603 1.00 95.12 176 GLN A CA 1
ATOM 1390 C C . GLN A 1 176 ? -0.880 -11.862 24.468 1.00 95.12 176 GLN A C 1
ATOM 1392 O O . GLN A 1 176 ? -0.282 -10.925 24.993 1.00 95.12 176 GLN A O 1
ATOM 1397 N N . LYS A 1 177 ? -2.188 -12.077 24.669 1.00 96.56 177 LYS A N 1
ATOM 1398 C CA . LYS A 1 177 ? -3.099 -11.209 25.433 1.00 96.56 177 LYS A CA 1
ATOM 1399 C C . LYS A 1 177 ? -3.293 -9.822 24.818 1.00 96.56 177 LYS A C 1
ATOM 1401 O O . LYS A 1 177 ? -3.668 -8.892 25.530 1.00 96.56 177 LYS A O 1
ATOM 1406 N N . ARG A 1 178 ? -3.090 -9.693 23.506 1.00 97.50 178 ARG A N 1
ATOM 1407 C CA . ARG A 1 178 ? -3.346 -8.459 22.754 1.00 97.50 178 ARG A CA 1
ATOM 1408 C C . ARG A 1 178 ? -4.799 -8.412 22.307 1.00 97.50 178 ARG A C 1
ATOM 1410 O O . ARG A 1 178 ? -5.356 -9.434 21.904 1.00 97.50 178 ARG A O 1
ATOM 1417 N N . ASN A 1 179 ? -5.401 -7.227 22.338 1.00 98.44 179 ASN A N 1
ATOM 1418 C CA . ASN A 1 179 ? -6.763 -7.010 21.853 1.00 98.44 179 ASN A CA 1
ATOM 1419 C C . ASN A 1 179 ? -6.716 -6.719 20.352 1.00 98.44 179 ASN A C 1
ATOM 1421 O O . ASN A 1 179 ? -6.381 -5.613 19.930 1.00 98.44 179 ASN A O 1
ATOM 1425 N N . VAL A 1 180 ? -7.012 -7.734 19.545 1.00 98.62 180 VAL A N 1
ATOM 1426 C CA . VAL A 1 180 ? -6.796 -7.725 18.098 1.00 98.62 180 VAL A CA 1
ATOM 1427 C C . VAL A 1 180 ? -8.125 -7.697 17.352 1.00 98.62 180 VAL A C 1
ATOM 1429 O O . VAL A 1 180 ? -9.078 -8.394 17.708 1.00 98.62 180 VAL A O 1
ATOM 1432 N N . VAL A 1 181 ? -8.188 -6.900 16.289 1.00 98.75 181 VAL A N 1
ATOM 1433 C CA . VAL A 1 181 ? -9.212 -7.004 15.244 1.00 98.75 181 VAL A CA 1
ATOM 1434 C C . VAL A 1 181 ? -8.582 -7.577 13.980 1.00 98.75 181 VAL A C 1
ATOM 1436 O O . VAL A 1 181 ? -7.455 -7.218 13.631 1.00 98.75 181 VAL A O 1
ATOM 1439 N N . LYS A 1 182 ? -9.301 -8.463 13.286 1.00 98.75 182 LYS A N 1
ATOM 1440 C CA . LYS A 1 182 ? -8.902 -8.933 11.955 1.00 98.75 182 LYS A CA 1
ATOM 1441 C C . LYS A 1 182 ? -9.698 -8.205 10.892 1.00 98.75 182 LYS A C 1
ATOM 1443 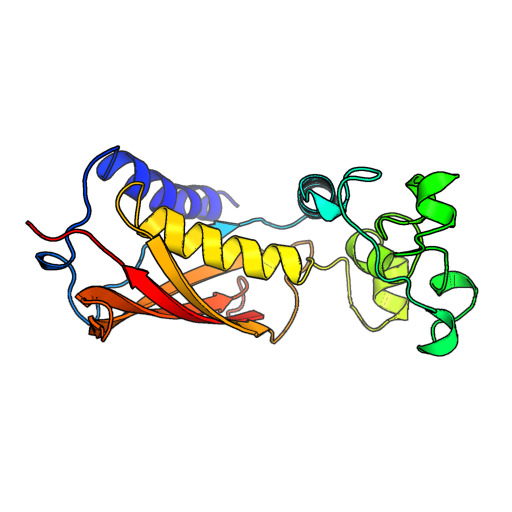O O . LYS A 1 182 ? -10.902 -8.000 11.046 1.00 98.75 182 LYS A O 1
ATOM 1448 N N . VAL A 1 183 ? -9.033 -7.859 9.799 1.00 98.81 183 VAL A N 1
ATOM 1449 C CA . VAL A 1 183 ? -9.632 -7.145 8.673 1.00 98.81 183 VAL A CA 1
ATOM 1450 C C . VAL A 1 183 ? -9.423 -7.903 7.365 1.00 98.81 183 VAL A C 1
ATOM 1452 O O . VAL A 1 183 ? -8.320 -8.383 7.095 1.00 98.81 183 VAL A O 1
ATOM 1455 N N . ASP A 1 184 ? -10.474 -7.985 6.547 1.00 98.88 184 ASP A N 1
ATOM 1456 C CA . ASP A 1 184 ? -10.369 -8.388 5.140 1.00 98.88 184 ASP A CA 1
ATOM 1457 C C . ASP A 1 184 ? -10.176 -7.134 4.293 1.00 98.88 184 ASP A C 1
ATOM 1459 O O . ASP A 1 184 ? -10.980 -6.203 4.342 1.00 98.88 184 ASP A O 1
ATOM 1463 N N . TYR A 1 185 ? -9.079 -7.094 3.546 1.00 98.81 185 TYR A N 1
ATOM 1464 C CA . TYR A 1 185 ? -8.645 -5.939 2.779 1.00 98.81 185 TYR A CA 1
ATOM 1465 C C . TYR A 1 185 ? -8.690 -6.225 1.278 1.00 98.81 185 TYR A C 1
ATOM 1467 O O . TYR A 1 185 ? -8.258 -7.277 0.790 1.00 98.81 185 TYR A O 1
ATOM 1475 N N . LYS A 1 186 ? -9.111 -5.214 0.514 1.00 98.62 186 LYS A N 1
ATOM 1476 C CA . LYS A 1 186 ? -9.166 -5.256 -0.945 1.00 98.62 186 LYS A CA 1
ATOM 1477 C C . LYS A 1 186 ? -8.574 -3.989 -1.559 1.00 98.62 186 LYS A C 1
ATOM 1479 O O . LYS A 1 186 ? -8.907 -2.872 -1.171 1.00 98.62 186 LYS A O 1
ATOM 1484 N N . MET A 1 187 ? -7.739 -4.186 -2.580 1.00 98.62 187 MET A N 1
ATOM 1485 C CA . MET A 1 187 ? -7.191 -3.130 -3.428 1.00 98.62 187 MET A CA 1
ATOM 1486 C C . MET A 1 187 ? -7.708 -3.291 -4.859 1.00 98.62 187 MET A C 1
ATOM 1488 O O . MET A 1 187 ? -7.525 -4.349 -5.470 1.00 98.62 187 MET A O 1
ATOM 1492 N N . THR A 1 188 ? -8.326 -2.243 -5.401 1.00 98.62 188 THR A N 1
ATOM 1493 C CA . THR A 1 188 ? -8.916 -2.238 -6.753 1.00 98.62 188 THR A CA 1
ATOM 1494 C C . THR A 1 188 ? -8.538 -1.008 -7.564 1.00 98.62 188 THR A C 1
ATOM 1496 O O . THR A 1 188 ? -8.131 -0.000 -6.990 1.00 98.62 188 THR A O 1
ATOM 1499 N N . ASP A 1 189 ? -8.664 -1.093 -8.886 1.00 97.12 189 ASP A N 1
ATOM 1500 C CA . ASP A 1 189 ? -8.630 0.075 -9.769 1.00 97.12 189 ASP A CA 1
ATOM 1501 C C . ASP A 1 189 ? -10.023 0.728 -9.914 1.00 97.12 189 ASP A C 1
ATOM 1503 O O . ASP A 1 189 ? -11.016 0.272 -9.339 1.00 97.12 189 ASP A O 1
ATOM 1507 N N . GLN A 1 190 ? -10.118 1.789 -10.720 1.00 95.75 190 GLN A N 1
ATOM 1508 C CA . GLN A 1 190 ? -11.385 2.471 -11.015 1.00 95.75 190 GLN A CA 1
ATOM 1509 C C . GLN A 1 190 ? -12.422 1.618 -11.769 1.00 95.75 190 GLN A C 1
ATOM 1511 O O . GLN A 1 190 ? -13.585 2.012 -11.841 1.00 95.75 190 GLN A O 1
ATOM 1516 N N . LEU A 1 191 ? -12.015 0.491 -12.360 1.00 96.19 191 LEU A N 1
ATOM 1517 C CA . LEU A 1 191 ? -12.888 -0.451 -13.066 1.00 96.19 191 LEU A CA 1
ATOM 1518 C C . LEU A 1 191 ? -13.310 -1.625 -12.166 1.00 96.19 191 LEU A C 1
ATOM 1520 O O . LEU A 1 191 ? -14.083 -2.481 -12.592 1.00 96.19 191 LEU A O 1
ATOM 1524 N N . GLY A 1 192 ? -12.827 -1.667 -10.921 1.00 96.94 192 GLY A N 1
ATOM 1525 C CA . GLY A 1 192 ? -13.086 -2.745 -9.972 1.00 96.94 192 GLY A CA 1
ATOM 1526 C C . GLY A 1 192 ? -12.164 -3.957 -10.132 1.00 96.94 192 GLY A C 1
ATOM 1527 O O . GLY A 1 192 ? -12.371 -4.965 -9.447 1.00 96.94 192 GLY A O 1
ATOM 1528 N N . THR A 1 193 ? -11.137 -3.882 -10.985 1.00 97.69 193 THR A N 1
ATOM 1529 C CA . THR A 1 193 ? -10.129 -4.939 -11.133 1.00 97.69 193 THR A CA 1
ATOM 1530 C C . THR A 1 193 ? -9.380 -5.105 -9.820 1.00 97.69 193 THR A C 1
ATOM 1532 O O . THR A 1 193 ? -8.845 -4.141 -9.276 1.00 97.69 193 THR A O 1
ATOM 1535 N N . VAL A 1 194 ? -9.318 -6.328 -9.294 1.00 98.31 194 VAL A N 1
ATOM 1536 C CA . VAL A 1 194 ? -8.605 -6.610 -8.041 1.00 98.31 194 VAL A CA 1
ATOM 1537 C C . VAL A 1 194 ? -7.106 -6.679 -8.300 1.00 98.31 194 VAL A C 1
ATOM 1539 O O . VAL A 1 194 ? -6.644 -7.566 -9.013 1.00 98.31 194 VAL A O 1
ATOM 1542 N N . MET A 1 195 ? -6.350 -5.784 -7.667 1.00 97.94 195 MET A N 1
ATOM 1543 C CA . MET A 1 195 ? -4.887 -5.732 -7.750 1.00 97.94 195 MET A CA 1
ATOM 1544 C C . MET A 1 195 ? -4.227 -6.467 -6.582 1.00 97.94 195 MET A C 1
ATOM 1546 O O . MET A 1 195 ? -3.232 -7.164 -6.769 1.00 97.94 195 MET A O 1
ATOM 1550 N N . ALA A 1 196 ? -4.808 -6.374 -5.383 1.00 98.38 196 ALA A N 1
ATOM 1551 C CA . ALA A 1 196 ? -4.340 -7.090 -4.201 1.00 98.38 196 ALA A CA 1
ATOM 1552 C C . ALA A 1 196 ? -5.488 -7.430 -3.244 1.00 98.38 196 ALA A C 1
ATOM 1554 O O . ALA A 1 196 ? -6.516 -6.748 -3.207 1.00 98.38 196 ALA A O 1
ATOM 1555 N N . LYS A 1 197 ? -5.283 -8.482 -2.452 1.00 98.62 197 LYS A N 1
ATOM 1556 C CA . LYS A 1 197 ? -6.073 -8.801 -1.258 1.00 98.62 197 LYS A CA 1
ATOM 1557 C C . LYS A 1 197 ? -5.141 -8.989 -0.071 1.00 98.62 197 LYS A C 1
ATOM 1559 O O . LYS A 1 197 ? -3.993 -9.394 -0.276 1.00 98.62 197 LYS A O 1
ATOM 1564 N N . ALA A 1 198 ? -5.625 -8.727 1.135 1.00 98.62 198 ALA A N 1
ATOM 1565 C CA . ALA A 1 198 ? -4.866 -9.021 2.338 1.00 98.62 198 ALA A CA 1
ATOM 1566 C C . ALA A 1 198 ? -5.763 -9.353 3.533 1.00 98.62 198 ALA A C 1
ATOM 1568 O O . ALA A 1 198 ? -6.885 -8.873 3.623 1.00 98.62 198 ALA A O 1
ATOM 1569 N N . GLU A 1 199 ? -5.218 -10.140 4.451 1.00 98.69 199 GLU A N 1
ATOM 1570 C CA . GLU A 1 199 ? -5.754 -10.372 5.790 1.00 98.69 199 GLU A CA 1
ATOM 1571 C C . GLU A 1 199 ? -4.819 -9.651 6.767 1.00 98.69 199 GLU A C 1
ATOM 1573 O O . GLU A 1 199 ? -3.620 -9.953 6.821 1.00 98.69 199 GLU A O 1
ATOM 1578 N N . GLY A 1 200 ? -5.342 -8.653 7.477 1.00 98.44 200 GLY A N 1
ATOM 1579 C CA . GLY A 1 200 ? -4.583 -7.856 8.441 1.00 98.44 200 GLY A CA 1
ATOM 1580 C C . GLY A 1 200 ? -5.045 -8.109 9.868 1.00 98.44 200 GLY A C 1
ATOM 1581 O O . GLY A 1 200 ? -6.233 -8.308 10.105 1.00 98.44 200 GLY A O 1
ATOM 1582 N N . GLU A 1 201 ? -4.120 -8.057 10.818 1.00 98.62 201 GLU A N 1
ATOM 1583 C CA . GLU A 1 201 ? -4.414 -8.089 12.249 1.00 98.62 201 GLU A CA 1
ATOM 1584 C C . GLU A 1 201 ? -3.893 -6.812 12.901 1.00 98.62 201 GLU A C 1
ATOM 1586 O O . GLU A 1 201 ? -2.731 -6.434 12.715 1.00 98.62 201 GLU A O 1
ATOM 1591 N N . ILE A 1 202 ? -4.763 -6.139 13.649 1.00 98.81 202 ILE A N 1
ATOM 1592 C CA . ILE A 1 202 ? -4.492 -4.834 14.246 1.00 98.81 202 ILE A CA 1
ATOM 1593 C C . ILE A 1 202 ? -4.766 -4.919 15.741 1.00 98.81 202 ILE A C 1
ATOM 1595 O O . ILE A 1 202 ? -5.895 -5.176 16.155 1.00 98.81 202 ILE A O 1
ATOM 1599 N N . GLU A 1 203 ? -3.735 -4.691 16.544 1.00 98.69 203 GLU A N 1
ATOM 1600 C CA . GLU A 1 203 ? -3.855 -4.490 17.981 1.00 98.69 203 GLU A CA 1
ATOM 1601 C C . GLU A 1 203 ? -4.366 -3.077 18.272 1.00 98.69 203 GLU A C 1
ATOM 1603 O O . GLU A 1 203 ? -3.889 -2.097 17.691 1.00 98.69 203 GLU A O 1
ATOM 1608 N N . LEU A 1 204 ? -5.331 -2.980 19.185 1.00 98.75 204 LEU A N 1
ATOM 1609 C CA . LEU A 1 204 ? -5.921 -1.728 19.643 1.00 98.75 204 LEU A CA 1
ATOM 1610 C C . LEU A 1 204 ? -5.937 -1.671 21.182 1.00 98.75 204 LEU A C 1
ATOM 1612 O O . LEU A 1 204 ? -6.058 -2.707 21.839 1.00 98.75 204 LEU A O 1
ATOM 1616 N N . PRO A 1 205 ? -5.857 -0.472 21.786 1.00 98.19 205 PRO A N 1
ATOM 1617 C CA . PRO A 1 205 ? -5.983 -0.310 23.230 1.00 98.19 205 PRO A CA 1
ATOM 1618 C C . PRO A 1 205 ? -7.414 -0.606 23.698 1.00 98.19 205 PRO A C 1
ATOM 1620 O O . PRO A 1 205 ? -8.368 -0.419 22.948 1.00 98.19 205 PRO A O 1
ATOM 1623 N N . THR A 1 206 ? -7.585 -0.988 24.959 1.00 96.81 206 THR A N 1
ATOM 1624 C CA . THR A 1 206 ? -8.899 -1.050 25.629 1.00 96.81 206 THR A CA 1
ATOM 1625 C C . THR A 1 206 ? -9.098 0.155 26.544 1.00 96.81 206 THR A C 1
ATOM 1627 O O . THR A 1 206 ? -8.142 0.889 26.825 1.00 96.81 206 THR A O 1
ATOM 1630 N N . ARG A 1 207 ? -10.342 0.384 26.968 1.00 91.75 207 ARG A N 1
ATOM 1631 C CA . ARG A 1 207 ? -10.683 1.405 27.970 1.00 91.75 207 ARG A CA 1
ATOM 1632 C C . ARG A 1 207 ? -10.170 1.070 29.370 1.00 91.75 207 ARG A C 1
ATOM 1634 O O . ARG A 1 207 ? -10.015 -0.130 29.687 1.00 91.75 207 ARG A O 1
#

Secondary structure (DSSP, 8-state):
-HHHHHHHHHHHHHHHHHTT----GGG--TTPBPPPEEE----HHHHHHHHHHSGGGSTTSS------TTTTT--HHHHTTTT-TTHHHH-GGGTSSSSSSGGGGGT-HHHHHHTT-SS-B--HHHHHHHHHHHHHHHH-TT-EEEEEEEEESS--BTT--EEEEEEEEEEEE-TT--EEEEEEEEEE-TT--EEEEEEEEEE----

Sequence (207 aa):
LKELESKKYEYIKMMHELGHGKRYWDDVNIGDELPVRVIGPHSIASLATEWRAYLFTIWGGTHRPGMDMAAFGFTEEFAGHENDPVMEKDNPELTDGAYLGPSRGHLFPTWARRIGMPRGYGYGASMGAWILDYLAGWAGEWGQVVHLKSSYRGPAFTGDATFMTATVVDKQVDDQKRNVVKVDYKMTDQLGTVMAKAEGEIELPTR

Foldseek 3Di:
DVVLVVLQVQLVVLLVVCPQHFDALVVDDFFDKHRKHKDDLAALVNQLVVLCPDLVLPQVSDQQPDDQQVVVVDDPQARWCASPNVCSVVPSVGHSLCCHHLNVVQNAQVSVVVVPHNGRFHDPVVVVVVVLCSVDSRRHPQKHFPDKDKDFDATNHNSWMKMKMKGFHDWDQDPVRFGKTWIWIFIATPVRHTGMIMIIIMGGHHD

Mean predicted aligned error: 3.73 Å

Radius of gyration: 19.51 Å; Cα contacts (8 Å, |Δi|>4): 414; chains: 1; bounding box: 51×33×52 Å

Nearest PDB structures (foldseek):
  4ffu-assembly1_D  TM=7.706E-01  e=8.620E-08  Sinorhizobium meliloti 1021
  4w78-assembly1_F  TM=8.177E-01  e=2.974E-07  Mycobacterium tuberculosis SUMu008
  3exz-assembly1_A  TM=7.843E-01  e=2.795E-07  Rhodospirillum rubrum ATCC 11170
  1q6w-assembly2_C  TM=6.773E-01  e=4.588E-07  Archaeoglobus fulgidus DSM 4304
  2c2i-assembly1_B  TM=7.433E-01  e=2.108E-04  Mycobacterium tuberculosis H37Rv

pLDDT: mean 94.47, std 4.05, range [80.0, 98.88]